Protein AF-A0A968WM78-F1 (afdb_monomer_lite)

Structure (mmCIF, N/CA/C/O backbone):
data_AF-A0A968WM78-F1
#
_entry.id   AF-A0A968WM78-F1
#
loop_
_atom_site.group_PDB
_atom_site.id
_atom_site.type_symbol
_atom_site.label_atom_id
_atom_site.label_alt_id
_atom_site.label_comp_id
_atom_site.label_asym_id
_atom_site.label_entity_id
_atom_site.label_seq_id
_atom_site.pdbx_PDB_ins_code
_atom_site.Cartn_x
_atom_site.Cartn_y
_atom_site.Cartn_z
_atom_site.occupancy
_atom_site.B_iso_or_equiv
_atom_site.auth_seq_id
_atom_site.auth_comp_id
_atom_site.auth_asym_id
_atom_site.auth_atom_id
_atom_site.pdbx_PDB_model_num
ATOM 1 N N . THR A 1 1 ? -6.473 1.859 -7.955 1.00 86.94 1 THR A N 1
ATOM 2 C CA . THR A 1 1 ? -6.170 3.255 -8.320 1.00 86.94 1 THR A CA 1
ATOM 3 C C . THR A 1 1 ? -4.665 3.428 -8.424 1.00 86.94 1 THR A C 1
ATOM 5 O O . THR A 1 1 ? -3.945 2.762 -7.690 1.00 86.94 1 THR A O 1
ATOM 8 N N . ASN A 1 2 ? -4.192 4.267 -9.342 1.00 89.25 2 ASN A N 1
ATOM 9 C CA . ASN A 1 2 ? -2.798 4.706 -9.423 1.00 89.25 2 ASN A CA 1
ATOM 10 C C . ASN A 1 2 ? -2.817 6.240 -9.326 1.00 89.25 2 ASN A C 1
ATOM 12 O O . ASN A 1 2 ? -2.991 6.891 -10.358 1.00 89.25 2 ASN A O 1
ATOM 16 N N . PRO A 1 3 ? -2.811 6.809 -8.106 1.00 84.56 3 PRO A N 1
ATOM 17 C CA . PRO A 1 3 ? -2.857 8.249 -7.908 1.00 84.56 3 PRO A CA 1
ATOM 18 C C . PRO A 1 3 ? -1.703 8.952 -8.633 1.00 84.56 3 PRO A C 1
ATOM 20 O O . PRO A 1 3 ? -0.628 8.370 -8.760 1.00 84.56 3 PRO A O 1
ATOM 23 N N . PRO A 1 4 ? -1.885 10.197 -9.098 1.00 83.94 4 PRO A N 1
ATOM 24 C CA . PRO A 1 4 ? -0.755 11.004 -9.542 1.00 83.94 4 PRO A CA 1
ATOM 25 C C . PRO A 1 4 ? 0.213 11.234 -8.371 1.00 83.94 4 PRO A C 1
ATOM 27 O O . PRO A 1 4 ? -0.218 11.366 -7.225 1.00 83.94 4 PRO A O 1
ATOM 30 N N . PHE A 1 5 ? 1.514 11.281 -8.664 1.00 86.62 5 PHE A N 1
ATOM 31 C CA . PHE A 1 5 ? 2.567 11.460 -7.661 1.00 86.62 5 PHE A CA 1
ATOM 32 C C . PHE A 1 5 ? 3.187 12.855 -7.747 1.00 86.62 5 PHE A C 1
ATOM 34 O O . PHE A 1 5 ? 3.365 13.392 -8.842 1.00 86.62 5 PHE A O 1
ATOM 41 N N . GLY A 1 6 ? 3.594 13.392 -6.595 1.00 84.81 6 GLY A N 1
ATOM 42 C CA . GLY A 1 6 ? 4.513 14.530 -6.521 1.00 84.81 6 GLY A CA 1
ATOM 43 C C . GLY A 1 6 ? 3.878 15.920 -6.454 1.00 84.81 6 GLY A C 1
ATOM 44 O O . GLY A 1 6 ? 4.617 16.902 -6.394 1.00 84.81 6 GLY A O 1
ATOM 45 N N . ALA A 1 7 ? 2.548 16.036 -6.423 1.00 91.94 7 ALA A N 1
ATOM 46 C CA . ALA A 1 7 ? 1.911 17.296 -6.046 1.00 91.94 7 ALA A CA 1
ATOM 47 C C . ALA A 1 7 ? 1.889 17.432 -4.516 1.00 91.94 7 ALA A C 1
ATOM 49 O O . ALA A 1 7 ? 1.767 16.439 -3.801 1.00 91.94 7 ALA A O 1
ATOM 50 N N . ARG A 1 8 ? 2.014 18.664 -4.012 1.00 92.25 8 ARG A N 1
ATOM 51 C CA . ARG A 1 8 ? 2.028 18.958 -2.573 1.00 92.25 8 ARG A CA 1
ATOM 52 C C . ARG A 1 8 ? 1.018 20.045 -2.255 1.00 92.25 8 ARG A C 1
ATOM 54 O O . ARG A 1 8 ? 0.931 21.022 -2.992 1.00 92.25 8 ARG A O 1
ATOM 61 N N . PHE A 1 9 ? 0.305 19.868 -1.153 1.00 91.69 9 PHE A N 1
ATOM 62 C CA . PHE A 1 9 ? -0.737 20.778 -0.690 1.00 91.69 9 PHE A CA 1
ATOM 63 C C . PHE A 1 9 ? -0.473 21.185 0.754 1.00 91.69 9 PHE A C 1
ATOM 65 O O . PHE A 1 9 ? -0.037 20.380 1.574 1.00 91.69 9 PHE A O 1
ATOM 72 N N . THR A 1 10 ? -0.764 22.431 1.083 1.00 91.00 10 THR A N 1
ATOM 73 C CA . THR A 1 10 ? -0.737 22.944 2.451 1.00 91.00 10 THR A CA 1
ATOM 74 C C . THR A 1 10 ? -2.036 22.606 3.177 1.00 91.00 10 THR A C 1
ATOM 76 O O . THR A 1 10 ? -3.103 22.487 2.570 1.00 91.00 10 THR A O 1
ATOM 79 N N . GLY A 1 11 ? -1.989 22.542 4.509 1.00 87.38 11 GLY A N 1
ATOM 80 C CA . GLY A 1 11 ? -3.203 22.386 5.319 1.00 87.38 11 GLY A CA 1
ATOM 81 C C . GLY A 1 11 ? -4.266 23.463 5.040 1.00 87.38 11 GLY A C 1
ATOM 82 O O . GLY A 1 11 ? -5.460 23.171 5.027 1.00 87.38 11 GLY A O 1
ATOM 83 N N . LYS A 1 12 ? -3.847 24.693 4.701 1.00 86.69 12 LYS A N 1
ATOM 84 C CA . LYS A 1 12 ? -4.743 25.810 4.350 1.00 86.69 12 LYS A CA 1
ATOM 85 C C . LYS A 1 12 ? -5.548 25.549 3.073 1.00 86.69 12 LYS A C 1
ATOM 87 O O . LYS A 1 12 ? -6.731 25.874 3.037 1.00 86.69 12 LYS A O 1
ATOM 92 N N . GLU A 1 13 ? -4.927 24.963 2.051 1.00 88.56 13 GLU A N 1
ATOM 93 C CA . GLU A 1 13 ? -5.614 24.581 0.806 1.00 88.56 13 GLU A CA 1
ATOM 94 C C . GLU A 1 13 ? -6.654 23.479 1.048 1.00 88.56 13 GLU A C 1
ATOM 96 O O . GLU A 1 13 ? -7.667 23.419 0.358 1.00 88.56 13 GLU A O 1
ATOM 101 N N . LEU A 1 14 ? -6.431 22.646 2.068 1.00 88.38 14 LEU A N 1
ATOM 102 C CA . LEU A 1 14 ? -7.268 21.490 2.394 1.00 88.38 14 LEU A CA 1
ATOM 103 C C . LEU A 1 14 ? -8.310 21.763 3.489 1.00 88.38 14 LEU A C 1
ATOM 105 O O . LEU A 1 14 ? -9.263 20.999 3.629 1.00 88.38 14 LEU A O 1
ATOM 109 N N . SER A 1 15 ? -8.181 22.845 4.263 1.00 79.25 15 SER A N 1
ATOM 110 C CA . SER A 1 15 ? -9.054 23.116 5.422 1.00 79.25 15 SER A CA 1
ATOM 111 C C . SER A 1 15 ? -10.528 23.294 5.036 1.00 79.25 15 SER A C 1
ATOM 113 O O . SER A 1 15 ? -11.417 22.994 5.826 1.00 79.25 15 SER A O 1
ATOM 115 N N . GLN A 1 16 ? -10.806 23.736 3.806 1.00 76.69 16 GLN A N 1
ATOM 116 C CA . GLN A 1 16 ? -12.174 23.895 3.289 1.00 76.69 16 GLN A CA 1
ATOM 117 C C . GLN A 1 16 ? -12.843 22.558 2.928 1.00 76.69 16 GLN A C 1
ATOM 119 O O . GLN A 1 16 ? -14.033 22.509 2.629 1.00 76.69 16 GLN A O 1
ATOM 124 N N . GLU A 1 17 ? -12.076 21.468 2.927 1.00 72.69 17 GLU A N 1
ATOM 125 C CA . GLU A 1 17 ? -12.470 20.167 2.392 1.00 72.69 17 GLU A CA 1
ATOM 126 C C . GLU A 1 17 ? -12.770 19.115 3.489 1.00 72.69 17 GLU A C 1
ATOM 128 O O . GLU A 1 17 ? -13.092 17.966 3.175 1.00 72.69 17 GLU A O 1
ATOM 133 N N . ALA A 1 18 ? -12.693 19.475 4.775 1.00 73.94 18 ALA A N 1
ATOM 134 C CA . ALA A 1 18 ? -12.800 18.559 5.920 1.00 73.94 18 ALA A CA 1
ATOM 135 C C . ALA A 1 18 ? -14.224 18.453 6.517 1.00 73.94 18 ALA A C 1
ATOM 137 O O . ALA A 1 18 ? -15.043 19.347 6.303 1.00 73.94 18 ALA A O 1
ATOM 138 N N . PRO A 1 19 ? -14.564 17.405 7.309 1.00 79.12 19 PRO A N 1
ATOM 139 C CA . PRO A 1 19 ? -13.884 16.117 7.546 1.00 79.12 19 PRO A CA 1
ATOM 140 C C . PRO A 1 19 ? -14.351 14.983 6.605 1.00 79.12 19 PRO A C 1
ATOM 142 O O . PRO A 1 19 ? -13.777 13.897 6.593 1.00 79.12 19 PRO A O 1
ATOM 145 N N . TYR A 1 20 ? -15.387 15.211 5.791 1.00 83.38 20 TYR A N 1
ATOM 146 C CA . TYR A 1 20 ? -15.992 14.164 4.956 1.00 83.38 20 TYR A CA 1
ATOM 147 C C . TYR A 1 20 ? -15.068 13.647 3.840 1.00 83.38 20 TYR A C 1
ATOM 149 O O . TYR A 1 20 ? -15.216 12.505 3.405 1.00 83.38 20 TYR A O 1
ATOM 157 N N . LYS A 1 21 ? -14.126 14.463 3.344 1.00 90.75 21 LYS A N 1
ATOM 158 C CA . LYS A 1 21 ? -13.258 14.056 2.230 1.00 90.75 21 LYS A CA 1
ATOM 159 C C . LYS A 1 21 ? -11.996 13.304 2.648 1.00 90.75 21 LYS A C 1
ATOM 161 O O . LYS A 1 21 ? -11.557 12.479 1.856 1.00 90.75 21 LYS A O 1
ATOM 166 N N . TYR A 1 22 ? -11.461 13.565 3.840 1.00 94.12 22 TYR A N 1
ATOM 167 C CA . TYR A 1 22 ? -10.145 13.088 4.290 1.00 94.12 22 TYR A CA 1
ATOM 168 C C . TYR A 1 22 ? -10.222 12.528 5.721 1.00 94.12 22 TYR A C 1
ATOM 170 O O . TYR A 1 22 ? -9.764 13.171 6.667 1.00 94.12 22 TYR A O 1
ATOM 178 N N . PRO A 1 23 ? -10.891 11.380 5.922 1.00 92.75 23 PRO A N 1
ATOM 179 C CA . PRO A 1 23 ? -11.223 10.877 7.250 1.00 92.75 23 PRO A CA 1
ATOM 180 C C . PRO A 1 23 ? -10.012 10.530 8.130 1.00 92.75 23 PRO A C 1
ATOM 182 O O . PRO A 1 23 ? -10.176 10.505 9.348 1.00 92.75 23 PRO A O 1
ATOM 185 N N . LEU A 1 24 ? -8.825 10.292 7.561 1.00 91.25 24 LEU A N 1
ATOM 186 C CA . LEU A 1 24 ? -7.599 9.996 8.314 1.00 91.25 24 LEU A CA 1
ATOM 187 C C . LEU A 1 24 ? -6.739 11.232 8.588 1.00 91.25 24 LEU A C 1
ATOM 189 O O . LEU A 1 24 ? -6.058 11.286 9.608 1.00 91.25 24 LEU A O 1
ATOM 193 N N . LEU A 1 25 ? -6.719 12.203 7.674 1.00 91.81 25 LEU A N 1
ATOM 194 C CA . LEU A 1 25 ? -5.753 13.306 7.715 1.00 91.81 25 LEU A CA 1
ATOM 195 C C . LEU A 1 25 ? -6.354 14.651 8.124 1.00 91.81 25 LEU A C 1
ATOM 197 O O . LEU A 1 25 ? -5.588 15.558 8.449 1.00 91.81 25 LEU A O 1
ATOM 201 N N . TRP A 1 26 ?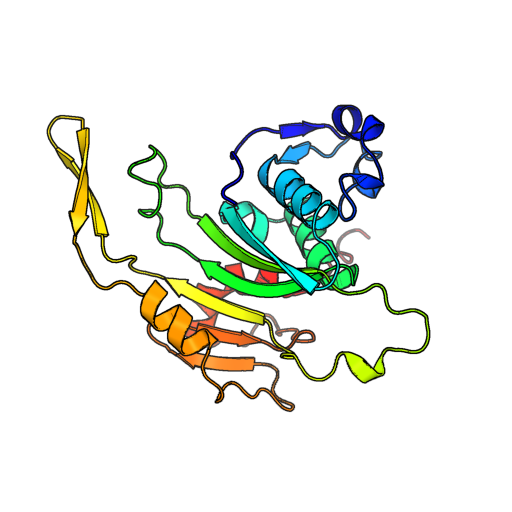 -7.685 14.796 8.147 1.00 90.94 26 TRP A N 1
ATOM 202 C CA . TRP A 1 26 ? -8.340 16.097 8.335 1.00 90.94 26 TRP A CA 1
ATOM 203 C C . TRP A 1 26 ? -7.887 16.855 9.589 1.00 90.94 26 TRP A C 1
ATOM 205 O O . TRP A 1 26 ? -7.701 18.068 9.527 1.00 90.94 26 TRP A O 1
ATOM 215 N N . HIS A 1 27 ? -7.640 16.156 10.703 1.00 88.94 27 HIS A N 1
ATOM 216 C CA . HIS A 1 27 ? -7.202 16.779 11.957 1.00 88.94 27 HIS A CA 1
ATOM 217 C C . HIS A 1 27 ? -5.800 17.408 11.851 1.00 88.94 27 HIS A C 1
ATOM 219 O O . HIS A 1 27 ? -5.411 18.204 12.696 1.00 88.94 27 HIS A O 1
ATOM 225 N N . LEU A 1 28 ? -5.016 17.051 10.822 1.00 88.94 28 LEU A N 1
ATOM 226 C CA . LEU A 1 28 ? -3.685 17.617 10.598 1.00 88.94 28 LEU A CA 1
ATOM 227 C C . LEU A 1 28 ? -3.717 18.905 9.774 1.00 88.94 28 LEU A C 1
ATOM 229 O O . LEU A 1 28 ? -2.703 19.594 9.710 1.00 88.94 28 LEU A O 1
ATOM 233 N N . PHE A 1 29 ? -4.836 19.241 9.127 1.00 88.88 29 PHE A N 1
ATOM 234 C CA . PHE A 1 29 ? -4.893 20.378 8.202 1.00 88.88 29 PHE A CA 1
ATOM 235 C C . PHE A 1 29 ? -4.775 21.732 8.910 1.00 88.88 29 PHE A C 1
ATOM 237 O O . PHE A 1 29 ? -4.295 22.698 8.317 1.00 88.88 29 PHE A O 1
ATOM 244 N N . GLU A 1 30 ? -5.139 21.792 10.190 1.00 81.00 30 GLU A N 1
ATOM 245 C CA . GLU A 1 30 ? -4.980 22.984 11.029 1.00 81.00 30 GLU A CA 1
ATOM 246 C C . GLU A 1 30 ? -3.510 23.238 11.404 1.00 81.00 30 GLU A C 1
ATOM 248 O O . GLU A 1 30 ? -3.116 24.365 11.705 1.00 81.00 30 GLU A O 1
ATOM 253 N N . HIS A 1 31 ? -2.652 22.218 11.315 1.00 80.06 31 HIS A N 1
ATOM 254 C CA . HIS A 1 31 ? -1.218 22.371 11.519 1.00 80.06 31 HIS A CA 1
ATOM 255 C C . HIS A 1 31 ? -0.559 22.915 10.246 1.00 80.06 31 HIS A C 1
ATOM 257 O O . HIS A 1 31 ? -0.069 22.175 9.392 1.00 80.06 31 HIS A O 1
ATOM 263 N N . HIS A 1 32 ? -0.502 24.244 10.144 1.00 65.56 32 HIS A N 1
ATOM 264 C CA . HIS A 1 32 ? 0.001 24.986 8.978 1.00 65.56 32 HIS A CA 1
ATOM 265 C C . HIS A 1 32 ? 1.460 24.701 8.564 1.00 65.56 32 HIS A C 1
ATOM 267 O O . HIS A 1 32 ? 1.887 25.172 7.514 1.00 65.56 32 HIS A O 1
ATOM 273 N N . ASN A 1 33 ? 2.214 23.917 9.342 1.00 76.56 33 ASN A N 1
ATOM 274 C CA . ASN A 1 33 ? 3.591 23.529 9.025 1.00 76.56 33 ASN A CA 1
ATOM 275 C C . ASN A 1 33 ? 3.700 22.215 8.230 1.00 76.56 33 ASN A C 1
ATOM 277 O O . ASN A 1 33 ? 4.810 21.829 7.861 1.00 76.56 33 ASN A O 1
ATOM 281 N N . PHE A 1 34 ? 2.591 21.515 7.964 1.00 82.62 34 PHE A N 1
ATOM 282 C CA . PHE A 1 34 ? 2.616 20.289 7.167 1.00 82.62 34 PHE A CA 1
ATOM 283 C C . PHE A 1 34 ? 2.299 20.538 5.691 1.00 82.62 34 PHE A C 1
ATOM 285 O O . PHE A 1 34 ? 1.355 21.247 5.340 1.00 82.62 34 PHE A O 1
ATOM 292 N N . ASN A 1 35 ? 3.084 19.877 4.837 1.00 88.56 35 ASN A N 1
ATOM 293 C CA . ASN A 1 35 ? 2.795 19.696 3.421 1.00 88.56 35 ASN A CA 1
ATOM 294 C C . ASN A 1 35 ? 2.356 18.253 3.196 1.00 88.56 35 ASN A C 1
ATOM 296 O O . ASN A 1 35 ? 3.057 17.325 3.599 1.00 88.56 35 ASN A O 1
ATOM 300 N N . PHE A 1 36 ? 1.220 18.093 2.536 1.00 91.69 36 PHE A N 1
ATOM 301 C CA . PHE A 1 36 ? 0.576 16.825 2.252 1.00 91.69 36 PHE A CA 1
ATOM 302 C C . PHE A 1 36 ? 0.860 16.434 0.811 1.00 91.69 36 PHE A C 1
ATOM 304 O O . PHE A 1 36 ? 0.514 17.170 -0.116 1.00 91.69 36 PHE A O 1
ATOM 311 N N . ASP A 1 37 ? 1.489 15.280 0.626 1.00 92.56 37 ASP A N 1
ATOM 312 C CA . ASP A 1 37 ? 1.746 14.753 -0.706 1.00 92.56 37 ASP A CA 1
ATOM 313 C C . ASP A 1 37 ? 0.442 14.190 -1.299 1.00 92.56 37 ASP A C 1
ATOM 315 O O . ASP A 1 37 ? -0.390 13.597 -0.602 1.00 92.56 37 ASP A O 1
ATOM 319 N N . SER A 1 38 ? 0.236 14.397 -2.598 1.00 92.69 38 SER A N 1
ATOM 320 C CA . SER A 1 38 ? -0.996 14.022 -3.297 1.00 92.69 38 SER A CA 1
ATOM 321 C C . SER A 1 38 ? -1.371 12.558 -3.094 1.00 92.69 38 SER A C 1
ATOM 323 O O . SER A 1 38 ? -2.532 12.241 -2.860 1.00 92.69 38 SER A O 1
ATOM 325 N N . GLU A 1 39 ? -0.395 11.660 -3.142 1.00 91.69 39 GLU A N 1
ATOM 326 C CA . GLU A 1 39 ? -0.583 10.219 -3.053 1.00 91.69 39 GLU A CA 1
ATOM 327 C C . GLU A 1 39 ? -1.299 9.788 -1.765 1.00 91.69 39 GLU A C 1
ATOM 329 O O . GLU A 1 39 ? -2.231 8.985 -1.839 1.00 91.69 39 GLU A O 1
ATOM 334 N N . ILE A 1 40 ? -0.940 10.349 -0.603 1.00 91.94 40 ILE A N 1
ATOM 335 C CA . ILE A 1 40 ? -1.585 10.002 0.673 1.00 91.94 40 ILE A CA 1
ATOM 336 C C . ILE A 1 40 ? -2.982 10.623 0.782 1.00 91.94 40 ILE A C 1
ATOM 338 O O . ILE A 1 40 ? -3.906 9.971 1.269 1.00 91.94 40 ILE A O 1
ATOM 342 N N . LEU A 1 41 ? -3.177 11.832 0.238 1.00 94.06 41 LEU A N 1
ATOM 343 C CA . LEU A 1 41 ? -4.491 12.479 0.162 1.00 94.06 41 LEU A CA 1
ATOM 344 C C . LEU A 1 41 ? -5.448 11.699 -0.741 1.00 94.06 41 LEU A C 1
ATOM 346 O O . LEU A 1 41 ? -6.621 11.544 -0.411 1.00 94.06 41 LEU A O 1
ATOM 350 N N . PHE A 1 42 ? -4.959 11.171 -1.864 1.00 94.88 42 PHE A N 1
ATOM 351 C CA . PHE A 1 42 ? -5.752 10.336 -2.762 1.00 94.88 42 PHE A CA 1
ATOM 352 C C . PHE A 1 42 ? -6.174 9.032 -2.092 1.00 94.88 42 PHE A C 1
ATOM 354 O O . PHE A 1 42 ? -7.325 8.625 -2.250 1.00 94.88 42 PHE A O 1
ATOM 361 N N . VAL A 1 43 ? -5.282 8.382 -1.336 1.00 95.00 43 VAL A N 1
ATOM 362 C CA . VAL A 1 43 ? -5.648 7.172 -0.588 1.00 95.00 43 VAL A CA 1
ATOM 363 C C . VAL A 1 43 ? -6.719 7.494 0.453 1.00 95.00 43 VAL A C 1
ATOM 365 O O . VAL A 1 43 ? -7.753 6.826 0.468 1.00 95.00 43 VAL A O 1
ATOM 368 N N . ASP A 1 44 ? -6.533 8.543 1.258 1.00 95.06 44 ASP A N 1
ATOM 369 C CA . ASP A 1 44 ? -7.512 8.964 2.268 1.00 95.06 44 ASP A CA 1
ATOM 370 C C . ASP A 1 44 ? -8.870 9.329 1.634 1.00 95.06 44 ASP A C 1
ATOM 372 O O . ASP A 1 44 ? -9.937 8.866 2.052 1.00 95.06 44 ASP A O 1
ATOM 376 N N . ARG A 1 45 ? -8.838 10.045 0.505 1.00 95.31 45 ARG A N 1
ATOM 377 C CA . ARG A 1 45 ? -10.037 10.364 -0.273 1.00 95.31 45 ARG A CA 1
ATOM 378 C C . ARG A 1 45 ? -10.738 9.122 -0.806 1.00 95.31 45 ARG A C 1
ATOM 380 O O . ARG A 1 45 ? -11.966 9.042 -0.753 1.00 95.31 45 ARG A O 1
ATOM 387 N N . CYS A 1 46 ? -9.993 8.148 -1.322 1.00 96.06 46 CYS A N 1
ATOM 388 C CA . CYS A 1 46 ? -10.570 6.885 -1.763 1.00 96.06 46 CYS A CA 1
ATOM 389 C C . CYS A 1 46 ? -11.231 6.144 -0.594 1.00 96.06 46 CYS A C 1
ATOM 391 O O . CYS A 1 46 ? -12.341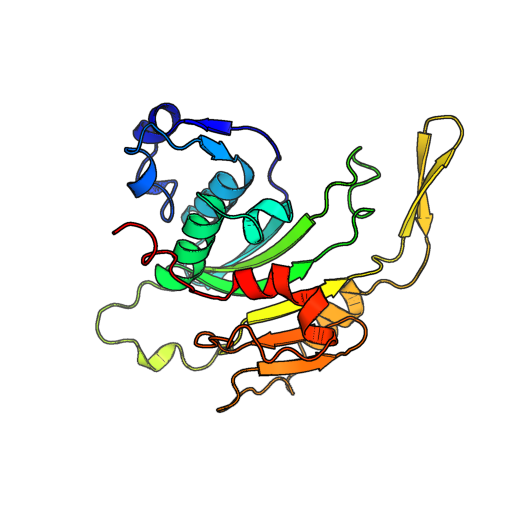 5.649 -0.767 1.00 96.06 46 CYS A O 1
ATOM 393 N N . ILE A 1 47 ? -10.623 6.129 0.597 1.00 95.44 47 ILE A N 1
ATOM 394 C CA . ILE A 1 47 ? -11.217 5.529 1.805 1.00 95.44 47 ILE A CA 1
ATOM 395 C C . ILE A 1 47 ? -12.549 6.199 2.157 1.00 95.44 47 ILE A C 1
ATOM 397 O O . ILE A 1 47 ? -13.525 5.510 2.474 1.00 95.44 47 ILE A O 1
ATOM 401 N N . ALA A 1 48 ? -12.637 7.527 2.051 1.00 94.81 48 ALA A N 1
ATOM 402 C CA . ALA A 1 48 ? -13.888 8.252 2.264 1.00 94.81 48 ALA A CA 1
ATOM 403 C C . ALA A 1 48 ? -15.011 7.763 1.332 1.00 94.81 48 ALA A C 1
ATOM 405 O O . ALA A 1 48 ? -16.139 7.556 1.779 1.00 94.81 48 ALA A O 1
ATOM 406 N N . LEU A 1 49 ? -14.680 7.524 0.058 1.00 95.25 49 LEU A N 1
ATOM 407 C CA . LEU A 1 49 ? -15.618 7.126 -0.997 1.00 95.25 49 LEU A CA 1
ATOM 408 C C . LEU A 1 49 ? -16.043 5.651 -0.942 1.00 95.25 49 LEU A C 1
ATOM 410 O O . LEU A 1 49 ? -17.072 5.294 -1.515 1.00 95.25 49 LEU A O 1
ATOM 414 N N . LEU A 1 50 ? -15.276 4.782 -0.280 1.00 95.25 50 LEU A N 1
ATOM 415 C CA . LEU A 1 50 ? -15.652 3.378 -0.132 1.00 95.25 50 LEU A CA 1
ATOM 416 C C . LEU A 1 50 ? -16.921 3.241 0.722 1.00 95.25 50 LEU A C 1
ATOM 418 O O . LEU A 1 50 ? -17.069 3.889 1.762 1.00 95.25 50 LEU A O 1
ATOM 422 N N . LYS A 1 51 ? -17.802 2.318 0.336 1.00 94.38 51 LYS A N 1
ATOM 423 C CA . LYS A 1 51 ? -18.805 1.762 1.253 1.00 94.38 51 LYS A CA 1
ATOM 424 C C . LYS A 1 51 ? -18.128 0.857 2.299 1.00 94.38 51 LYS A C 1
ATOM 426 O O . LYS A 1 51 ? -17.016 0.392 2.039 1.00 94.38 51 LYS A O 1
ATOM 431 N N . PRO A 1 52 ? -18.759 0.581 3.452 1.00 92.69 52 PRO A N 1
ATOM 432 C CA . PRO A 1 52 ? -18.272 -0.453 4.365 1.00 92.69 52 PRO A CA 1
ATOM 433 C C . PRO A 1 52 ? -18.100 -1.811 3.661 1.00 92.69 52 PRO A C 1
ATOM 435 O O . PRO A 1 52 ? -18.840 -2.120 2.723 1.00 92.69 52 PRO A O 1
ATOM 438 N N . GLY A 1 53 ? -17.053 -2.558 4.019 1.00 90.81 53 GLY A N 1
ATOM 439 C CA . GLY A 1 53 ? -16.597 -3.761 3.303 1.00 90.81 53 GLY A CA 1
ATOM 440 C C . GLY A 1 53 ? -15.979 -3.484 1.921 1.00 90.81 53 GLY A C 1
ATOM 441 O O . GLY A 1 53 ? -15.572 -4.400 1.204 1.00 90.81 53 GLY A O 1
ATOM 442 N N . GLY A 1 54 ? -15.921 -2.217 1.501 1.00 95.00 54 GLY A N 1
ATOM 443 C CA . GLY A 1 54 ? -15.313 -1.797 0.246 1.00 95.00 54 GLY A CA 1
ATOM 444 C C . GLY A 1 54 ? -13.802 -2.012 0.251 1.00 95.00 54 GLY A C 1
ATOM 445 O O . GLY A 1 54 ? -13.135 -1.815 1.262 1.00 95.00 54 GLY A O 1
ATOM 446 N N . LYS A 1 55 ? -13.257 -2.386 -0.906 1.00 95.62 55 LYS A N 1
ATOM 447 C CA . LYS A 1 55 ? -11.852 -2.761 -1.087 1.00 95.62 55 LYS A CA 1
ATOM 448 C C . LYS A 1 55 ? -11.141 -1.737 -1.962 1.00 95.62 55 LYS A C 1
ATOM 450 O O . LYS A 1 55 ? -11.667 -1.335 -2.998 1.00 95.62 55 LYS A O 1
ATOM 455 N N . LEU A 1 56 ? -9.941 -1.336 -1.561 1.00 96.88 56 LEU A N 1
ATOM 456 C CA . LEU A 1 56 ? -9.090 -0.408 -2.295 1.00 96.88 56 LEU A CA 1
ATOM 457 C C . LEU A 1 56 ? -7.729 -1.039 -2.535 1.00 96.88 56 LEU A C 1
ATOM 459 O O . LEU A 1 56 ? -7.005 -1.333 -1.595 1.00 96.88 56 LEU A O 1
ATOM 463 N N . LEU A 1 57 ? -7.369 -1.176 -3.807 1.00 96.81 57 LEU A N 1
ATOM 464 C CA . LEU A 1 57 ? -6.004 -1.452 -4.230 1.00 96.81 57 LEU A CA 1
ATOM 465 C C . LEU A 1 57 ? -5.411 -0.153 -4.773 1.00 96.81 57 LEU A C 1
ATOM 467 O O . LEU A 1 57 ? -5.940 0.400 -5.745 1.00 96.81 57 LEU A O 1
ATOM 471 N N . ALA A 1 58 ? -4.360 0.361 -4.147 1.00 95.62 58 ALA A N 1
ATOM 472 C CA . ALA A 1 58 ? -3.708 1.603 -4.544 1.00 95.62 58 ALA A CA 1
ATOM 473 C C . ALA A 1 58 ? -2.216 1.381 -4.775 1.00 95.62 58 ALA A C 1
ATOM 475 O O . ALA A 1 58 ? -1.574 0.649 -4.029 1.00 95.62 58 ALA A O 1
ATOM 476 N N . ILE A 1 59 ? -1.674 2.013 -5.811 1.00 95.38 59 ILE A N 1
ATOM 477 C CA . ILE A 1 59 ? -0.235 2.041 -6.065 1.00 95.38 59 ILE A CA 1
ATOM 478 C C . ILE A 1 59 ? 0.286 3.374 -5.558 1.00 95.38 59 ILE A C 1
ATOM 480 O O . ILE A 1 59 ? -0.252 4.413 -5.919 1.00 95.38 59 ILE A O 1
ATOM 484 N N . VAL A 1 60 ? 1.295 3.347 -4.702 1.00 93.06 60 VAL A N 1
ATOM 485 C CA . VAL A 1 60 ? 1.879 4.541 -4.086 1.00 93.06 60 VAL A CA 1
ATOM 486 C C . VAL A 1 60 ? 3.397 4.510 -4.245 1.00 93.06 60 VAL A C 1
ATOM 488 O O . VAL A 1 60 ? 3.967 3.424 -4.402 1.00 93.06 60 VAL A O 1
ATOM 491 N N . PRO A 1 61 ? 4.086 5.662 -4.212 1.00 91.94 61 PRO A N 1
ATOM 492 C CA . PRO A 1 61 ? 5.535 5.677 -4.080 1.00 91.94 61 PRO A CA 1
ATOM 493 C C . PRO A 1 61 ? 5.926 4.943 -2.802 1.00 91.94 61 PRO A C 1
ATOM 495 O O . PRO A 1 61 ? 5.231 5.052 -1.790 1.00 91.94 61 PRO A O 1
ATOM 498 N N . ASP A 1 62 ? 7.051 4.234 -2.822 1.00 86.19 62 ASP A N 1
ATOM 499 C CA . ASP A 1 62 ? 7.503 3.508 -1.634 1.00 86.19 62 ASP A CA 1
ATOM 500 C C . ASP A 1 62 ? 7.654 4.445 -0.418 1.00 86.19 62 ASP A C 1
ATOM 502 O O . ASP A 1 62 ? 7.280 4.093 0.697 1.00 86.19 62 ASP A O 1
ATOM 506 N N . SER A 1 63 ? 8.059 5.701 -0.645 1.00 84.56 63 SER A N 1
ATOM 507 C CA . SER A 1 63 ? 8.161 6.736 0.392 1.00 84.56 63 SER A CA 1
ATOM 508 C C . SER A 1 63 ? 6.861 6.990 1.157 1.00 84.56 63 SER A C 1
ATOM 510 O O . SER A 1 63 ? 6.929 7.282 2.351 1.00 84.56 63 SER A O 1
ATOM 512 N N . ALA A 1 64 ? 5.689 6.850 0.530 1.00 84.69 64 ALA A N 1
ATOM 513 C CA . ALA A 1 64 ? 4.399 7.045 1.199 1.00 84.69 64 ALA A CA 1
ATOM 514 C C . ALA A 1 64 ? 4.199 6.053 2.357 1.00 84.69 64 ALA A C 1
ATOM 516 O O . ALA A 1 64 ? 3.498 6.343 3.327 1.00 84.69 64 ALA A O 1
ATOM 517 N N . ILE A 1 65 ? 4.849 4.891 2.276 1.00 78.25 65 ILE A N 1
ATOM 518 C CA . ILE A 1 65 ? 4.714 3.812 3.252 1.00 78.25 65 ILE A CA 1
ATOM 519 C C . ILE A 1 65 ? 6.023 3.512 4.002 1.00 78.25 65 ILE A C 1
ATOM 521 O O . ILE A 1 65 ? 5.993 2.838 5.023 1.00 78.25 65 ILE A O 1
ATOM 525 N N . SER A 1 66 ? 7.162 4.056 3.577 1.00 74.44 66 SER A N 1
ATOM 526 C CA . SER A 1 66 ? 8.446 3.848 4.258 1.00 74.44 66 SER A CA 1
ATOM 527 C C . SER A 1 66 ? 8.974 5.056 5.025 1.00 74.44 66 SER A C 1
ATOM 529 O O . SER A 1 66 ? 9.686 4.896 6.017 1.00 74.44 66 SER A O 1
ATOM 531 N N . SER A 1 67 ? 8.652 6.275 4.590 1.00 80.44 67 SER A N 1
ATOM 532 C CA . SER A 1 67 ? 9.311 7.474 5.120 1.00 80.44 67 SER A CA 1
ATOM 533 C C . SER A 1 67 ? 8.763 7.930 6.480 1.00 80.44 67 SER A C 1
ATOM 535 O O . SER A 1 67 ? 7.690 7.510 6.930 1.00 80.44 67 SER A O 1
ATOM 537 N N . THR A 1 68 ? 9.539 8.773 7.163 1.00 80.44 68 THR A N 1
ATOM 538 C CA . THR A 1 68 ? 9.197 9.385 8.455 1.00 80.44 68 THR A CA 1
ATOM 539 C C . THR A 1 68 ? 8.300 10.622 8.280 1.00 80.44 68 THR A C 1
ATOM 541 O O . THR A 1 68 ? 7.858 10.946 7.177 1.00 80.44 68 THR A O 1
ATOM 544 N N . GLY A 1 69 ? 7.997 11.323 9.378 1.00 84.56 69 GLY A N 1
ATOM 545 C CA . GLY A 1 69 ? 7.189 12.544 9.349 1.00 84.56 69 GLY A CA 1
ATOM 546 C C . GLY A 1 69 ? 5.723 12.254 9.035 1.00 84.56 69 GLY A C 1
ATOM 547 O O . GLY A 1 69 ? 5.145 11.316 9.579 1.00 84.56 69 GLY A O 1
ATOM 548 N N . LEU A 1 70 ? 5.123 13.042 8.140 1.00 85.75 70 LEU A N 1
ATOM 549 C CA . LEU A 1 70 ? 3.696 12.943 7.822 1.00 85.75 70 LEU A CA 1
ATOM 550 C C . LEU A 1 70 ? 3.296 11.559 7.287 1.00 85.75 70 LEU A C 1
ATOM 552 O O . LEU A 1 70 ? 2.221 11.063 7.618 1.00 85.75 70 LEU A O 1
ATOM 556 N N . ASN A 1 71 ? 4.174 10.907 6.522 1.00 85.88 71 ASN A N 1
ATOM 557 C CA . ASN A 1 71 ? 3.925 9.557 6.022 1.00 85.88 71 ASN A CA 1
ATOM 558 C C . ASN A 1 71 ? 3.863 8.533 7.165 1.00 85.88 71 ASN A C 1
ATOM 560 O O . ASN A 1 71 ? 3.035 7.628 7.119 1.00 85.88 71 ASN A O 1
ATOM 564 N N . ALA A 1 72 ? 4.659 8.695 8.229 1.00 82.19 72 ALA A N 1
ATOM 565 C CA . ALA A 1 72 ? 4.542 7.859 9.426 1.00 82.19 72 ALA A CA 1
ATOM 566 C C . ALA A 1 72 ? 3.210 8.092 10.152 1.00 82.19 72 ALA A C 1
ATOM 568 O O . ALA A 1 72 ? 2.548 7.128 10.529 1.00 82.19 72 ALA A O 1
ATOM 569 N N . THR A 1 73 ? 2.765 9.347 10.267 1.00 84.62 73 THR A N 1
ATOM 570 C CA . THR A 1 73 ? 1.449 9.668 10.838 1.00 84.62 73 THR A CA 1
ATOM 571 C C . THR A 1 73 ? 0.311 9.076 10.009 1.00 84.62 73 THR A C 1
ATOM 573 O O . THR A 1 73 ? -0.608 8.486 10.565 1.00 84.62 73 THR A O 1
ATOM 576 N N . PHE A 1 74 ? 0.372 9.172 8.679 1.00 87.38 74 PHE A N 1
ATOM 577 C CA . PHE A 1 74 ? -0.623 8.569 7.791 1.00 87.38 74 PHE A CA 1
ATOM 578 C C . PHE A 1 74 ? -0.716 7.050 7.985 1.00 87.38 74 PHE A C 1
ATOM 580 O O . PHE A 1 74 ? -1.813 6.507 8.118 1.00 87.38 74 PHE A O 1
ATOM 587 N N . ARG A 1 75 ? 0.430 6.365 8.082 1.00 84.38 75 ARG A N 1
ATOM 588 C CA . ARG A 1 75 ? 0.472 4.932 8.402 1.00 84.38 75 ARG A CA 1
ATOM 589 C C . ARG A 1 75 ? -0.122 4.611 9.762 1.00 84.38 75 ARG A C 1
ATOM 591 O O . ARG A 1 75 ? -0.911 3.678 9.872 1.00 84.38 75 ARG A O 1
ATOM 598 N N . GLN A 1 76 ? 0.216 5.401 10.777 1.00 80.69 76 GLN A N 1
ATOM 599 C CA . GLN A 1 76 ? -0.364 5.247 12.104 1.00 80.69 76 GLN A CA 1
ATOM 600 C C . GLN A 1 76 ? -1.890 5.348 12.031 1.00 80.69 76 GLN A C 1
ATOM 602 O O . GLN A 1 76 ? -2.571 4.478 12.557 1.00 80.69 76 GLN A O 1
ATOM 607 N N . GLN A 1 77 ? -2.428 6.337 11.311 1.00 85.00 77 GLN A N 1
ATOM 608 C CA . GLN A 1 77 ? -3.872 6.502 11.132 1.00 85.00 77 GLN A CA 1
ATOM 609 C C . GLN A 1 77 ? -4.514 5.334 10.369 1.00 85.00 77 GLN A C 1
ATOM 611 O O . GLN A 1 77 ? -5.594 4.883 10.750 1.00 85.00 77 GLN A O 1
ATOM 616 N N . LEU A 1 78 ? -3.861 4.791 9.335 1.00 85.88 78 LEU A N 1
ATOM 617 C CA . LEU A 1 78 ? -4.348 3.594 8.636 1.00 85.88 78 LEU A CA 1
ATOM 618 C C . LEU A 1 78 ? -4.523 2.399 9.583 1.00 85.88 78 LEU A C 1
ATOM 620 O O . LEU A 1 78 ? -5.486 1.650 9.433 1.00 85.88 78 LEU A O 1
ATOM 624 N N . THR A 1 79 ? -3.627 2.240 10.559 1.00 79.25 79 THR A N 1
ATOM 625 C CA . THR A 1 79 ? -3.640 1.104 11.492 1.00 79.25 79 THR A CA 1
ATOM 626 C C . THR A 1 79 ? -4.502 1.357 12.734 1.00 79.25 79 THR A C 1
ATOM 628 O O . THR A 1 79 ? -5.181 0.443 13.197 1.00 79.25 79 THR A O 1
ATOM 631 N N . SER A 1 80 ? -4.505 2.573 13.292 1.00 78.00 80 SER A N 1
ATOM 632 C CA . SER A 1 80 ? -5.133 2.870 14.591 1.00 78.00 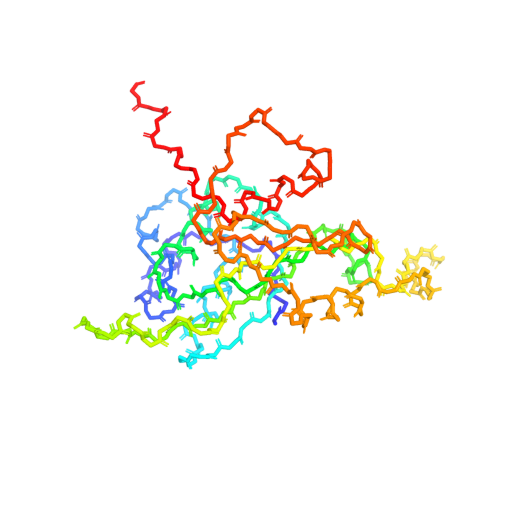80 SER A CA 1
ATOM 633 C C . SER A 1 80 ? -6.543 3.459 14.506 1.00 78.00 80 SER A C 1
ATOM 635 O O . SER A 1 80 ? -7.292 3.359 15.475 1.00 78.00 80 SER A O 1
ATOM 637 N N . SER A 1 81 ? -6.939 4.049 13.371 1.00 82.69 81 SER A N 1
ATOM 638 C CA . SER A 1 81 ? -8.240 4.733 13.244 1.00 82.69 81 SER A CA 1
ATOM 639 C C . SER A 1 81 ? -9.450 3.800 13.337 1.00 82.69 81 SER A C 1
ATOM 641 O O . SER A 1 81 ? -10.572 4.259 13.546 1.00 82.69 81 SER A O 1
ATOM 643 N N . GLY A 1 82 ? -9.253 2.498 13.107 1.00 82.88 82 GLY A N 1
ATOM 644 C CA . GLY A 1 82 ? -10.340 1.526 12.998 1.00 82.88 82 GLY A CA 1
ATOM 645 C C . GLY A 1 82 ? -11.241 1.729 11.773 1.00 82.88 82 GLY A C 1
ATOM 646 O O . GLY A 1 82 ? -12.291 1.095 11.688 1.00 82.88 82 GLY A O 1
ATOM 647 N N . LEU A 1 83 ? -10.860 2.594 10.822 1.00 87.38 83 LEU A N 1
ATOM 648 C CA . LEU A 1 83 ? -11.629 2.846 9.597 1.00 87.38 83 LEU A CA 1
ATOM 649 C C . LEU A 1 83 ? -11.343 1.831 8.495 1.00 87.38 83 LEU A C 1
ATOM 651 O O . LEU A 1 83 ? -12.217 1.544 7.675 1.00 87.38 83 LEU A O 1
ATOM 655 N N . VAL A 1 84 ? -10.120 1.312 8.446 1.00 89.56 84 VAL A N 1
ATOM 656 C CA . VAL A 1 84 ? -9.684 0.351 7.436 1.00 89.56 84 VAL A CA 1
ATOM 657 C C . VAL A 1 84 ? -8.853 -0.757 8.065 1.00 89.56 84 VAL A C 1
ATOM 659 O O . VAL A 1 84 ? -8.287 -0.600 9.142 1.00 89.56 84 VAL A O 1
ATOM 662 N N . ARG A 1 85 ? -8.763 -1.878 7.358 1.00 88.00 85 ARG A N 1
ATOM 663 C CA . ARG A 1 85 ? -7.801 -2.949 7.595 1.00 88.00 85 ARG A CA 1
ATOM 664 C C . ARG A 1 85 ? -6.816 -2.989 6.437 1.00 88.00 85 ARG A C 1
ATOM 666 O O . ARG A 1 85 ? -7.231 -3.003 5.276 1.00 88.00 85 ARG A O 1
ATOM 673 N N . ILE A 1 86 ? -5.524 -3.056 6.745 1.00 89.69 86 ILE A N 1
ATOM 674 C CA . ILE A 1 86 ? -4.482 -3.323 5.751 1.00 89.69 86 ILE A CA 1
ATOM 675 C C . ILE A 1 86 ? -4.474 -4.830 5.483 1.00 89.69 86 ILE A C 1
ATOM 677 O O . ILE A 1 86 ? -4.161 -5.629 6.357 1.00 89.69 86 ILE A O 1
ATOM 681 N N . ARG A 1 87 ? -4.878 -5.231 4.279 1.00 91.25 87 ARG A N 1
ATOM 682 C CA . ARG A 1 87 ? -4.954 -6.637 3.859 1.00 91.25 87 ARG A CA 1
ATOM 683 C C . ARG A 1 87 ? -3.634 -7.106 3.258 1.00 91.25 87 ARG A C 1
ATOM 685 O O . ARG A 1 87 ? -3.218 -8.236 3.508 1.00 91.25 87 ARG A O 1
ATOM 692 N N . ALA A 1 88 ? -2.996 -6.255 2.454 1.00 92.06 88 ALA A N 1
ATOM 693 C CA . ALA A 1 88 ? -1.686 -6.542 1.893 1.00 92.06 88 ALA A CA 1
ATOM 694 C C . ALA A 1 88 ? -0.871 -5.282 1.572 1.00 92.06 88 ALA A C 1
ATOM 696 O O . ALA A 1 88 ? -1.436 -4.235 1.256 1.00 92.06 88 ALA A O 1
ATOM 697 N N . ALA A 1 89 ? 0.453 -5.414 1.589 1.00 91.88 89 ALA A N 1
ATOM 698 C CA . ALA A 1 89 ? 1.401 -4.453 1.038 1.00 91.88 89 ALA A CA 1
ATOM 699 C C . ALA A 1 89 ? 2.431 -5.202 0.180 1.00 91.88 89 ALA A C 1
ATOM 701 O O . ALA A 1 89 ? 3.049 -6.156 0.650 1.00 91.88 89 ALA A O 1
ATOM 702 N N . ILE A 1 90 ? 2.616 -4.796 -1.076 1.00 93.81 90 ILE A N 1
ATOM 703 C CA . ILE A 1 90 ? 3.487 -5.494 -2.032 1.00 93.81 90 ILE A CA 1
ATOM 704 C C . ILE A 1 90 ? 4.464 -4.496 -2.659 1.00 93.81 90 ILE A C 1
ATOM 706 O O . ILE A 1 90 ? 4.026 -3.605 -3.384 1.00 93.81 90 ILE A O 1
ATOM 710 N N . GLU A 1 91 ? 5.766 -4.644 -2.415 1.00 93.56 91 GLU A N 1
ATOM 711 C CA . GLU A 1 91 ? 6.799 -3.855 -3.104 1.00 93.56 91 GLU A CA 1
ATOM 712 C C . GLU A 1 91 ? 6.909 -4.307 -4.564 1.00 93.56 91 GLU A C 1
ATOM 714 O O . GLU A 1 91 ? 6.970 -5.505 -4.864 1.00 93.56 91 GLU A O 1
ATOM 719 N N . LEU A 1 92 ? 6.941 -3.331 -5.471 1.00 94.25 92 LEU A N 1
ATOM 720 C CA . LEU A 1 92 ? 7.059 -3.536 -6.908 1.00 94.25 92 LEU A CA 1
ATOM 721 C C . LEU A 1 92 ? 8.465 -3.145 -7.387 1.00 94.25 92 LEU A C 1
ATOM 723 O O . LEU A 1 92 ? 9.055 -2.177 -6.889 1.00 94.25 92 LEU A O 1
ATOM 727 N N . PRO A 1 93 ? 9.012 -3.828 -8.406 1.00 93.44 93 PRO A N 1
ATOM 728 C CA . PRO A 1 93 ? 10.325 -3.488 -8.929 1.00 93.44 93 PRO A CA 1
ATOM 729 C C . PRO A 1 93 ? 10.293 -2.112 -9.607 1.00 93.44 93 PRO A C 1
ATOM 731 O O . PRO A 1 93 ? 9.303 -1.727 -10.231 1.00 93.44 93 PRO A O 1
ATOM 734 N N . GLY A 1 94 ? 11.402 -1.369 -9.558 1.00 92.62 94 GLY A N 1
ATOM 735 C CA . GLY A 1 94 ? 11.475 -0.010 -10.122 1.00 92.62 94 GLY A CA 1
ATOM 736 C C . GLY A 1 94 ? 11.196 0.069 -11.632 1.00 92.62 94 GLY A C 1
ATOM 737 O O . GLY A 1 94 ? 10.894 1.136 -12.154 1.00 92.62 94 GLY A O 1
ATOM 738 N N . VAL A 1 95 ? 11.256 -1.055 -12.352 1.00 93.62 95 VAL A N 1
ATOM 739 C CA . VAL A 1 95 ? 10.908 -1.124 -13.780 1.00 93.62 95 VAL A CA 1
ATOM 740 C C . VAL A 1 95 ? 9.400 -1.032 -14.052 1.00 93.62 95 VAL A C 1
ATOM 742 O O . VAL A 1 95 ? 9.010 -0.712 -15.174 1.00 93.62 95 VAL A O 1
ATOM 745 N N . THR A 1 96 ? 8.551 -1.237 -13.038 1.00 94.06 96 THR A N 1
ATOM 746 C CA . THR A 1 96 ? 7.085 -1.343 -13.182 1.00 94.06 96 THR A CA 1
ATOM 747 C C . THR A 1 96 ? 6.464 -0.202 -13.978 1.00 94.06 96 THR A C 1
ATOM 749 O O . THR A 1 96 ? 5.629 -0.441 -14.848 1.00 94.06 96 THR A O 1
ATOM 752 N N . PHE A 1 97 ? 6.919 1.027 -13.737 1.00 92.62 97 PHE A N 1
ATOM 753 C CA . PHE A 1 97 ? 6.420 2.227 -14.410 1.00 92.62 97 PHE A CA 1
ATOM 754 C C . PHE A 1 97 ? 7.451 2.880 -15.334 1.00 92.62 97 PHE A C 1
ATOM 756 O O . PHE A 1 97 ? 7.244 4.001 -15.798 1.00 92.62 97 PHE A O 1
ATOM 763 N N . ALA A 1 98 ? 8.535 2.174 -15.679 1.00 91.31 98 ALA A N 1
ATOM 764 C CA . ALA A 1 98 ? 9.609 2.727 -16.504 1.00 91.31 98 ALA A CA 1
ATOM 765 C C . ALA A 1 98 ? 9.131 3.128 -17.908 1.00 91.31 98 ALA A C 1
ATOM 767 O O . ALA A 1 98 ? 9.620 4.111 -18.462 1.00 91.31 98 ALA A O 1
ATOM 768 N N . GLN A 1 99 ? 8.134 2.431 -18.469 1.00 87.75 99 GLN A N 1
ATOM 769 C CA . GLN A 1 99 ? 7.507 2.848 -19.730 1.00 87.75 99 GLN A CA 1
ATOM 770 C C . GLN A 1 99 ? 6.744 4.171 -19.614 1.00 87.75 99 GLN A C 1
ATOM 772 O O . GLN A 1 99 ? 6.695 4.922 -20.581 1.00 87.75 99 GLN A O 1
ATOM 777 N N . ALA A 1 100 ? 6.185 4.466 -18.439 1.00 86.31 100 ALA A N 1
ATOM 778 C CA . ALA A 1 100 ? 5.503 5.723 -18.145 1.00 86.31 100 ALA A CA 1
ATOM 779 C C . ALA A 1 100 ? 6.482 6.858 -17.778 1.00 86.31 100 ALA A C 1
ATOM 781 O O . ALA A 1 100 ? 6.053 7.936 -17.380 1.00 86.31 100 ALA A O 1
ATOM 782 N N . GLY A 1 101 ? 7.794 6.627 -17.914 1.00 85.44 101 GLY A N 1
ATOM 783 C CA . GLY A 1 101 ? 8.826 7.649 -17.746 1.00 85.44 101 GLY A CA 1
ATOM 784 C C . GLY A 1 101 ? 9.399 7.766 -16.336 1.00 85.44 101 GLY A C 1
ATOM 785 O O . GLY A 1 101 ? 10.174 8.683 -16.084 1.00 85.44 101 GLY A O 1
ATOM 786 N N . THR A 1 102 ? 9.074 6.850 -15.417 1.00 86.88 102 THR A N 1
ATOM 787 C CA . THR A 1 102 ? 9.619 6.874 -14.053 1.00 86.88 102 THR A CA 1
ATOM 788 C C . THR A 1 102 ? 10.131 5.512 -13.596 1.00 86.88 102 THR A C 1
ATOM 790 O O . THR A 1 102 ? 9.513 4.482 -13.843 1.00 86.88 102 THR A O 1
ATOM 793 N N . ARG A 1 103 ? 11.272 5.511 -12.898 1.00 88.69 103 ARG A N 1
ATOM 794 C CA . ARG A 1 103 ? 11.811 4.337 -12.191 1.00 88.69 103 ARG A CA 1
ATOM 795 C C . ARG A 1 103 ? 11.656 4.443 -10.672 1.00 88.69 103 ARG A C 1
ATOM 797 O O . ARG A 1 103 ? 12.326 3.722 -9.934 1.00 88.69 103 ARG A O 1
ATOM 804 N N . THR A 1 104 ? 10.798 5.351 -10.201 1.00 90.38 104 THR A N 1
ATOM 805 C CA . THR A 1 104 ? 10.450 5.464 -8.783 1.00 90.38 104 THR A CA 1
ATOM 806 C C . THR A 1 104 ? 9.975 4.108 -8.267 1.00 90.38 104 THR A C 1
ATOM 808 O O . THR A 1 104 ? 9.094 3.485 -8.863 1.00 90.38 104 THR A O 1
ATOM 811 N N . LYS A 1 105 ? 10.562 3.645 -7.158 1.00 90.56 105 LYS A N 1
ATOM 812 C CA . LYS A 1 105 ? 10.070 2.456 -6.461 1.00 90.56 105 LYS A CA 1
ATOM 813 C C . LYS A 1 105 ? 8.650 2.707 -5.974 1.00 90.56 105 LYS A C 1
ATOM 815 O O . LYS A 1 105 ? 8.358 3.756 -5.399 1.00 90.56 105 LYS A O 1
ATOM 820 N N . THR A 1 106 ? 7.781 1.741 -6.215 1.00 93.44 106 THR A N 1
ATOM 821 C CA . THR A 1 106 ? 6.366 1.824 -5.862 1.00 93.44 106 THR A CA 1
ATOM 822 C C . THR A 1 106 ? 5.959 0.580 -5.113 1.00 93.44 106 THR A C 1
ATOM 824 O O . THR A 1 106 ? 6.583 -0.472 -5.237 1.00 93.44 106 THR A O 1
ATOM 827 N N . SER A 1 107 ? 4.881 0.718 -4.365 1.00 93.44 107 SER A N 1
ATOM 828 C CA . SER A 1 107 ? 4.301 -0.354 -3.588 1.00 93.44 107 SER A CA 1
ATOM 829 C C . SER A 1 107 ? 2.792 -0.348 -3.785 1.00 93.44 107 SER A C 1
ATOM 831 O O . SER A 1 107 ? 2.162 0.696 -3.962 1.00 93.44 107 SER A O 1
ATOM 833 N N . MET A 1 108 ? 2.209 -1.537 -3.792 1.00 94.44 108 MET A N 1
ATOM 834 C CA . MET A 1 108 ? 0.778 -1.751 -3.899 1.00 94.44 108 MET A CA 1
ATOM 835 C C . MET A 1 108 ? 0.214 -2.005 -2.505 1.00 94.44 108 MET A C 1
ATOM 837 O O . MET A 1 108 ? 0.598 -2.971 -1.852 1.00 94.44 108 MET A O 1
ATOM 841 N N . ILE A 1 109 ? -0.707 -1.157 -2.059 1.00 93.62 109 ILE A N 1
ATOM 842 C CA . ILE A 1 109 ? -1.432 -1.328 -0.799 1.00 93.62 109 ILE A CA 1
ATOM 843 C C . ILE A 1 109 ? -2.849 -1.816 -1.080 1.00 93.62 109 ILE A C 1
ATOM 845 O O . ILE A 1 109 ? -3.549 -1.281 -1.942 1.00 93.62 109 ILE A O 1
ATOM 849 N N . TYR A 1 110 ? -3.271 -2.835 -0.343 1.00 94.88 110 TYR A N 1
ATOM 850 C CA . TYR A 1 110 ? -4.621 -3.371 -0.366 1.00 94.88 110 TYR A CA 1
ATOM 851 C C . TYR A 1 110 ? -5.288 -3.092 0.979 1.00 94.88 110 TYR A C 1
ATOM 853 O O . TYR A 1 110 ? -4.879 -3.628 2.008 1.00 94.88 110 TYR A O 1
ATOM 861 N N . LEU A 1 111 ? -6.317 -2.251 0.958 1.00 93.81 111 LEU A N 1
ATOM 862 C CA . LEU A 1 111 ? -7.100 -1.836 2.112 1.00 93.81 111 LEU A CA 1
ATOM 863 C C . LEU A 1 111 ? -8.544 -2.328 1.993 1.00 93.81 111 LEU A C 1
ATOM 865 O O . LEU A 1 111 ? -9.101 -2.417 0.898 1.00 93.81 111 LEU A O 1
ATOM 869 N N . GLU A 1 112 ? -9.171 -2.574 3.132 1.00 93.25 112 GLU A N 1
ATOM 870 C CA . GLU A 1 112 ? -10.595 -2.868 3.254 1.00 93.25 112 GLU A CA 1
ATOM 871 C C . GLU A 1 112 ? -11.228 -1.918 4.266 1.00 93.25 112 GLU A C 1
ATOM 873 O O . GLU A 1 112 ? -10.733 -1.796 5.383 1.00 93.25 112 GLU A O 1
ATOM 878 N N . LYS A 1 113 ? -12.313 -1.238 3.892 1.00 93.31 113 LYS A N 1
ATOM 879 C CA . LYS A 1 113 ? -13.037 -0.345 4.797 1.00 93.31 113 LYS A CA 1
ATOM 880 C C . LYS A 1 113 ? -13.849 -1.150 5.794 1.00 93.31 113 LYS A C 1
ATOM 882 O O . LYS A 1 113 ? -14.673 -1.975 5.407 1.00 93.31 113 LYS A O 1
ATOM 887 N N . LEU A 1 114 ? -13.642 -0.865 7.069 1.00 89.56 114 LEU A N 1
ATOM 888 C CA . LEU A 1 114 ? -14.362 -1.510 8.151 1.00 89.56 114 LEU A CA 1
ATOM 889 C C . LEU A 1 114 ? -15.748 -0.884 8.312 1.00 89.56 114 LEU A C 1
ATOM 891 O O . LEU A 1 114 ? -15.957 0.309 8.075 1.00 89.56 114 LEU A O 1
ATOM 895 N N . GLU A 1 115 ? -16.707 -1.706 8.723 1.00 83.19 115 GLU A N 1
ATOM 896 C CA . GLU A 1 115 ? -17.962 -1.201 9.263 1.00 83.19 115 GLU A CA 1
ATOM 897 C C . GLU A 1 115 ? -17.686 -0.463 10.573 1.00 83.19 115 GLU A C 1
ATOM 899 O O . GLU A 1 115 ? -16.904 -0.919 11.417 1.00 83.19 115 GLU A O 1
ATOM 904 N N . LYS A 1 116 ? -18.332 0.699 10.739 1.00 69.25 116 LYS A N 1
ATOM 905 C CA . LYS A 1 116 ? -18.443 1.332 12.051 1.00 69.25 116 LYS A CA 1
ATOM 906 C C . LYS A 1 116 ? -19.246 0.370 12.915 1.00 69.25 116 LYS A C 1
ATOM 908 O O . LYS A 1 116 ? -20.457 0.291 12.759 1.00 69.25 116 LYS A O 1
ATOM 913 N N . LEU A 1 117 ? -18.564 -0.371 13.780 1.00 56.44 117 LEU A N 1
ATOM 914 C CA . LEU A 1 117 ? -19.249 -1.134 14.811 1.00 56.44 117 LEU A CA 1
ATOM 915 C C . LEU A 1 117 ? -19.899 -0.129 15.761 1.00 56.44 117 LEU A C 1
ATOM 917 O O . LEU A 1 117 ? -19.244 0.820 16.207 1.00 56.44 117 LEU A O 1
ATOM 921 N N . GLU A 1 118 ? -21.175 -0.328 16.071 1.00 48.62 118 GLU A N 1
ATOM 922 C CA . GLU A 1 118 ? -21.727 0.266 17.281 1.00 48.62 118 GLU A CA 1
ATOM 923 C C . GLU A 1 118 ? -21.051 -0.391 18.497 1.00 48.62 118 GLU A C 1
ATOM 925 O O . GLU A 1 118 ? -20.523 -1.506 18.409 1.00 48.62 118 GLU A O 1
ATOM 930 N N . ARG A 1 119 ? -20.980 0.318 19.633 1.00 42.22 119 ARG A N 1
ATOM 931 C CA . ARG A 1 119 ? -20.360 -0.223 20.856 1.00 42.22 119 ARG A CA 1
ATOM 932 C C . ARG A 1 119 ? -21.112 -1.495 21.266 1.00 42.22 119 ARG A C 1
ATOM 934 O O . ARG A 1 119 ? -22.198 -1.393 21.822 1.00 42.22 119 ARG A O 1
ATOM 941 N N . GLY A 1 120 ? -20.532 -2.664 20.998 1.00 47.06 120 GLY A N 1
ATOM 942 C CA . GLY A 1 120 ? -21.120 -3.965 21.337 1.00 47.06 120 GLY A CA 1
ATOM 943 C C . GLY A 1 120 ? -20.858 -5.083 20.322 1.00 47.06 120 GLY A C 1
ATOM 944 O O . GLY A 1 120 ? -20.836 -6.244 20.715 1.00 47.06 120 GLY A O 1
ATOM 945 N N . ASP A 1 121 ? -20.571 -4.756 19.057 1.00 50.03 121 ASP A N 1
ATOM 946 C CA . ASP A 1 121 ? -20.466 -5.746 17.966 1.00 50.03 121 ASP A CA 1
ATOM 947 C C . ASP A 1 121 ? -19.023 -6.203 17.657 1.00 50.03 121 ASP A C 1
ATOM 949 O O . ASP A 1 121 ? -18.704 -6.649 16.553 1.00 50.03 121 ASP A O 1
ATOM 953 N N . GLU A 1 122 ? -18.111 -6.111 18.631 1.00 50.62 122 GLU A N 1
ATOM 954 C CA . GLU A 1 122 ? -16.697 -6.506 18.477 1.00 50.62 122 GLU A CA 1
ATOM 955 C C . GLU A 1 122 ? -16.514 -7.996 18.128 1.00 50.62 122 GLU A C 1
ATOM 957 O O . GLU A 1 122 ? -15.499 -8.377 17.544 1.00 50.62 122 GLU A O 1
ATOM 962 N N . LEU A 1 123 ? -17.521 -8.830 18.410 1.00 45.50 123 LEU A N 1
ATOM 963 C CA . LEU A 1 123 ? -17.454 -10.285 18.262 1.00 45.50 123 LEU A CA 1
ATOM 964 C C . LEU A 1 123 ? -17.559 -10.777 16.802 1.00 45.50 123 LEU A C 1
ATOM 966 O O . LEU A 1 123 ? -17.031 -11.836 16.478 1.00 45.50 123 LEU A O 1
ATOM 970 N N . HIS A 1 124 ? -18.192 -10.024 15.890 1.00 44.09 124 HIS A N 1
ATOM 971 C CA . HIS A 1 124 ? -18.421 -10.486 14.505 1.00 44.09 124 HIS A CA 1
ATOM 972 C C . HIS A 1 124 ? -17.216 -10.306 13.568 1.00 44.09 124 HIS A C 1
ATOM 974 O O . HIS A 1 124 ? -17.197 -10.850 12.464 1.00 44.09 124 HIS A O 1
ATOM 980 N N . ARG A 1 125 ? -16.176 -9.573 13.987 1.00 49.12 125 ARG A N 1
ATOM 981 C CA . ARG A 1 125 ? -15.032 -9.237 13.120 1.00 49.12 125 ARG A CA 1
ATOM 982 C C . ARG A 1 125 ? -13.955 -10.334 13.044 1.00 49.12 125 ARG A C 1
ATOM 984 O O . ARG A 1 125 ? -12.995 -10.185 12.289 1.00 49.12 125 ARG A O 1
ATOM 991 N N . GLN A 1 126 ? -14.123 -11.419 13.799 1.00 43.25 126 GLN A N 1
ATOM 992 C CA . GLN A 1 126 ? -13.099 -12.423 14.113 1.00 43.25 126 GLN A CA 1
ATOM 993 C C . GLN A 1 126 ? -12.764 -13.428 12.988 1.00 43.25 126 GLN A C 1
ATOM 995 O O . GLN A 1 126 ? -11.982 -14.342 13.222 1.00 43.25 126 GLN A O 1
ATOM 1000 N N . ILE A 1 127 ? -13.352 -13.320 11.784 1.00 47.25 127 ILE A N 1
ATOM 1001 C CA . ILE A 1 127 ? -13.312 -14.427 10.799 1.00 47.25 127 ILE A CA 1
ATOM 1002 C C . ILE A 1 127 ? -12.567 -14.102 9.485 1.00 47.25 127 ILE A C 1
ATOM 1004 O O . ILE A 1 127 ? -12.096 -15.016 8.815 1.00 47.25 127 ILE A O 1
ATOM 1008 N N . GLU A 1 128 ? -12.339 -12.840 9.108 1.00 51.78 128 GLU A N 1
ATOM 1009 C CA . GLU A 1 128 ? -11.832 -12.513 7.754 1.00 51.78 128 GLU A CA 1
ATOM 1010 C C . GLU A 1 128 ? -10.321 -12.222 7.636 1.00 51.78 128 GLU A C 1
ATOM 1012 O O . GLU A 1 128 ? -9.916 -11.428 6.794 1.00 51.78 128 GLU A O 1
ATOM 1017 N N . SER A 1 129 ? -9.476 -12.946 8.379 1.00 56.84 129 SER A N 1
ATOM 1018 C CA . SER A 1 129 ? -7.994 -12.866 8.395 1.00 56.84 129 SER A CA 1
ATOM 1019 C C . SER A 1 129 ? -7.415 -11.801 9.343 1.00 56.84 129 SER A C 1
ATOM 1021 O O . SER A 1 129 ? -7.408 -10.607 9.042 1.00 56.84 129 SER A O 1
ATOM 1023 N N . ASP A 1 130 ? -6.829 -12.260 10.453 1.00 76.12 130 ASP A N 1
ATOM 1024 C CA . ASP A 1 130 ? -6.111 -11.448 11.452 1.00 76.12 130 ASP A CA 1
ATOM 1025 C C . ASP A 1 130 ? -4.657 -11.163 11.043 1.00 76.12 130 ASP A C 1
ATOM 1027 O O . ASP A 1 130 ? -3.746 -11.250 11.857 1.00 76.12 130 ASP A O 1
ATOM 1031 N N . TYR A 1 131 ? -4.379 -10.885 9.769 1.00 85.75 131 TYR A N 1
ATOM 1032 C CA . TYR A 1 131 ? -3.008 -10.590 9.353 1.00 85.75 131 TYR A CA 1
ATOM 1033 C C . TYR A 1 131 ? -2.921 -9.582 8.219 1.00 85.75 131 TYR A C 1
ATOM 1035 O O . TYR A 1 131 ? -3.815 -9.469 7.380 1.00 85.75 131 TYR A O 1
ATOM 1043 N N . THR A 1 132 ? -1.788 -8.885 8.174 1.00 88.44 132 THR A N 1
ATOM 1044 C CA . THR A 1 132 ? -1.338 -8.146 6.995 1.00 88.44 132 THR A CA 1
ATOM 1045 C C . THR A 1 132 ? -0.397 -9.034 6.193 1.00 88.44 132 THR A C 1
ATOM 1047 O O . THR A 1 132 ? 0.586 -9.549 6.727 1.00 88.44 132 THR A O 1
ATOM 1050 N N . PHE A 1 133 ? -0.695 -9.234 4.909 1.00 91.69 133 PHE A N 1
ATOM 1051 C CA . PHE A 1 133 ? 0.197 -9.954 4.004 1.00 91.69 133 PHE A CA 1
ATOM 1052 C C . PHE A 1 133 ? 1.218 -9.011 3.380 1.00 91.69 133 PHE A C 1
ATOM 1054 O O . PHE A 1 133 ? 0.874 -7.939 2.889 1.00 91.69 133 PHE A O 1
ATOM 1061 N N . MET A 1 134 ? 2.475 -9.412 3.345 1.00 90.94 134 MET A N 1
ATOM 1062 C CA . MET A 1 134 ? 3.548 -8.586 2.824 1.00 90.94 134 MET A CA 1
ATOM 1063 C C . MET A 1 134 ? 4.377 -9.368 1.831 1.00 90.94 134 MET A C 1
ATOM 1065 O O . MET A 1 134 ? 4.708 -10.524 2.091 1.00 90.94 134 MET A O 1
ATOM 1069 N N . ALA A 1 135 ? 4.718 -8.741 0.710 1.00 92.00 1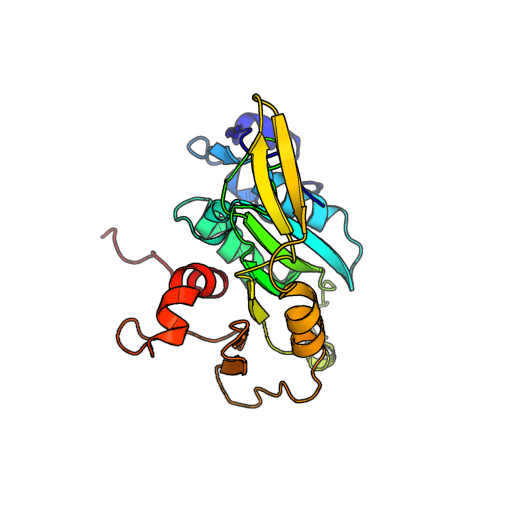35 ALA A N 1
ATOM 1070 C CA . ALA A 1 135 ? 5.539 -9.379 -0.304 1.00 92.00 135 ALA A CA 1
ATOM 1071 C C . ALA A 1 135 ? 6.454 -8.400 -1.040 1.00 92.00 135 ALA A C 1
ATOM 1073 O O . ALA A 1 135 ? 6.152 -7.215 -1.158 1.00 92.00 135 ALA A O 1
ATOM 1074 N N . THR A 1 136 ? 7.538 -8.927 -1.603 1.00 92.56 136 THR A N 1
ATOM 1075 C CA . THR A 1 136 ? 8.412 -8.198 -2.528 1.00 92.56 136 THR A CA 1
ATOM 1076 C C . THR A 1 136 ? 8.439 -8.919 -3.869 1.00 92.56 136 THR A C 1
ATOM 1078 O O . THR A 1 136 ? 8.850 -10.078 -3.945 1.00 92.56 136 THR A O 1
ATOM 1081 N N . SER A 1 137 ? 8.046 -8.220 -4.934 1.00 93.81 137 SER A N 1
ATOM 1082 C CA . SER A 1 137 ? 8.241 -8.669 -6.313 1.00 93.81 137 SER A CA 1
ATOM 1083 C C . SER A 1 137 ? 9.590 -8.166 -6.827 1.00 93.81 137 SER A C 1
ATOM 1085 O O . SER A 1 137 ? 9.869 -6.967 -6.827 1.00 93.81 137 SER A O 1
ATOM 1087 N N . LYS A 1 138 ? 10.443 -9.090 -7.272 1.00 92.62 138 LYS A N 1
ATOM 1088 C CA . LYS A 1 138 ? 11.702 -8.784 -7.966 1.00 92.62 138 LYS A CA 1
ATOM 1089 C C . LYS A 1 138 ? 11.464 -8.628 -9.467 1.00 92.62 138 LYS A C 1
ATOM 1091 O O . LYS A 1 138 ? 12.170 -7.863 -10.121 1.00 92.62 138 LYS A O 1
ATOM 1096 N N . SER A 1 139 ? 10.477 -9.342 -10.005 1.00 94.44 139 SER A N 1
ATOM 1097 C CA . SER A 1 139 ? 10.165 -9.372 -11.429 1.00 94.44 139 SER A CA 1
ATOM 1098 C C . SER A 1 139 ? 8.656 -9.418 -11.683 1.00 94.44 139 SER A C 1
ATOM 1100 O O . SER A 1 139 ? 7.902 -10.106 -10.998 1.00 94.44 139 SER A O 1
ATOM 1102 N N . ILE A 1 140 ? 8.220 -8.687 -12.708 1.00 94.56 140 ILE A N 1
ATOM 1103 C CA . ILE A 1 140 ? 6.815 -8.558 -13.143 1.00 94.56 140 ILE A CA 1
ATOM 1104 C C . ILE A 1 140 ? 6.590 -9.134 -14.552 1.00 94.56 140 ILE A C 1
ATOM 1106 O O . ILE A 1 140 ? 5.597 -8.825 -15.211 1.00 94.56 140 ILE A O 1
ATOM 1110 N N . GLY A 1 141 ? 7.528 -9.962 -15.024 1.00 94.50 141 GLY A N 1
ATOM 1111 C CA . GLY A 1 141 ? 7.487 -10.625 -16.332 1.00 94.50 141 GLY A CA 1
ATOM 1112 C C . GLY A 1 141 ? 7.912 -9.754 -17.514 1.00 94.50 141 GLY A C 1
ATOM 1113 O O . GLY A 1 141 ? 7.732 -10.155 -18.662 1.00 94.50 141 GLY A O 1
ATOM 1114 N N . PHE A 1 142 ? 8.460 -8.563 -17.264 1.00 94.44 142 PHE A N 1
ATOM 1115 C CA . PHE A 1 142 ? 9.051 -7.736 -18.308 1.00 94.44 142 PHE A CA 1
ATOM 1116 C C . PHE A 1 142 ? 10.163 -6.828 -17.786 1.00 94.44 142 PHE A C 1
ATOM 1118 O O . PHE A 1 142 ? 10.225 -6.515 -16.596 1.00 94.44 142 PHE A O 1
ATOM 1125 N N . ASP A 1 143 ? 10.979 -6.339 -18.717 1.00 93.38 143 ASP A N 1
ATOM 1126 C CA . ASP A 1 143 ? 11.944 -5.262 -18.503 1.00 93.38 143 ASP A CA 1
ATOM 1127 C C . ASP A 1 143 ? 11.697 -4.121 -19.506 1.00 93.38 143 ASP A C 1
ATOM 1129 O O . ASP A 1 143 ? 10.957 -4.265 -20.485 1.00 93.38 143 ASP A O 1
ATOM 1133 N N . VAL A 1 144 ? 12.299 -2.961 -19.255 1.00 91.75 144 VAL A N 1
ATOM 1134 C CA . VAL A 1 144 ? 12.232 -1.785 -20.120 1.00 91.75 144 VAL A CA 1
ATOM 1135 C C . VAL A 1 144 ? 13.640 -1.356 -20.496 1.00 91.75 144 VAL A C 1
ATOM 1137 O O . VAL A 1 144 ? 14.403 -0.857 -19.664 1.00 91.75 144 VAL A O 1
ATOM 1140 N N . ILE A 1 145 ? 13.947 -1.486 -21.784 1.00 90.00 145 ILE A N 1
ATOM 1141 C CA . ILE A 1 145 ? 15.215 -1.065 -22.382 1.00 90.00 145 ILE A CA 1
ATOM 1142 C C . ILE A 1 145 ? 15.028 0.215 -23.195 1.00 90.00 145 ILE A C 1
ATOM 1144 O O . ILE A 1 145 ? 13.935 0.510 -23.680 1.00 90.00 1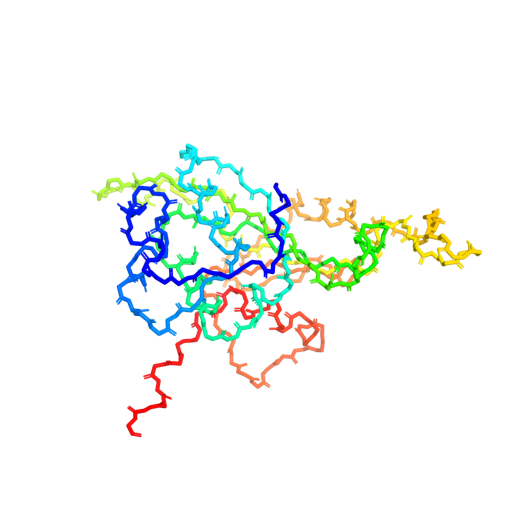45 ILE A O 1
ATOM 1148 N N . ILE A 1 146 ? 16.106 0.976 -23.380 1.00 88.06 146 ILE A N 1
ATOM 1149 C CA . ILE A 1 146 ? 16.112 2.142 -24.268 1.00 88.06 146 ILE A CA 1
ATOM 1150 C C . ILE A 1 146 ? 16.730 1.722 -25.599 1.00 88.06 146 ILE A C 1
ATOM 1152 O O . ILE A 1 146 ? 17.883 1.299 -25.650 1.00 88.06 146 ILE A O 1
ATOM 1156 N N . LYS A 1 147 ? 15.980 1.867 -26.692 1.00 87.12 147 LYS A N 1
ATOM 1157 C CA . LYS A 1 147 ? 16.464 1.608 -28.050 1.00 87.12 147 LYS A CA 1
ATOM 1158 C C . LYS A 1 147 ? 16.164 2.817 -28.921 1.00 87.12 147 LYS A C 1
ATOM 1160 O O . LYS A 1 147 ? 15.009 3.182 -29.103 1.00 87.12 147 LYS A O 1
ATOM 1165 N N . ARG A 1 148 ? 17.217 3.432 -29.473 1.00 88.06 148 ARG A N 1
ATOM 1166 C CA . ARG A 1 148 ? 17.115 4.625 -30.340 1.00 88.06 148 ARG A CA 1
ATOM 1167 C C . ARG A 1 148 ? 16.304 5.767 -29.698 1.00 88.06 148 ARG A C 1
ATOM 1169 O O . ARG A 1 148 ? 15.487 6.393 -30.358 1.00 88.06 148 ARG A O 1
ATOM 1176 N N . GLY A 1 149 ? 16.506 6.001 -28.401 1.00 82.50 149 GLY A N 1
ATOM 1177 C CA . GLY A 1 149 ? 15.815 7.059 -27.651 1.00 82.50 149 GLY A CA 1
ATOM 1178 C C . GLY A 1 149 ? 14.376 6.737 -27.227 1.00 82.50 149 GLY A C 1
ATOM 1179 O O . GLY A 1 149 ? 13.793 7.525 -26.494 1.00 82.50 149 GLY A O 1
ATOM 1180 N N . ALA A 1 150 ? 13.818 5.587 -27.620 1.00 84.19 150 ALA A N 1
ATOM 1181 C CA . ALA A 1 150 ? 12.495 5.136 -27.191 1.00 84.19 150 ALA A CA 1
ATOM 1182 C C . ALA A 1 150 ? 12.591 4.044 -26.114 1.00 84.19 150 ALA A C 1
ATOM 1184 O O . ALA A 1 150 ? 13.464 3.172 -26.177 1.00 84.19 150 ALA A O 1
ATOM 1185 N N . THR A 1 151 ? 11.677 4.069 -25.141 1.00 88.19 151 THR A N 1
ATOM 1186 C CA . THR A 1 151 ? 11.507 2.995 -24.156 1.00 88.19 151 THR A CA 1
ATOM 1187 C C . THR A 1 151 ? 10.731 1.837 -24.783 1.00 88.19 151 THR A C 1
ATOM 1189 O O . THR A 1 151 ? 9.625 2.005 -25.293 1.00 88.19 151 THR A O 1
ATOM 1192 N N . LEU A 1 152 ? 11.306 0.636 -24.749 1.00 89.62 152 LEU A N 1
ATOM 1193 C CA . LEU A 1 152 ? 10.678 -0.587 -25.243 1.00 89.62 152 LEU A CA 1
ATOM 1194 C C . LEU A 1 152 ? 10.507 -1.570 -24.093 1.00 89.62 152 LEU A C 1
ATOM 1196 O O . LEU A 1 152 ? 11.476 -1.887 -23.403 1.00 89.62 152 LEU A O 1
ATOM 1200 N N . LYS A 1 153 ? 9.281 -2.067 -23.919 1.00 91.06 153 LYS A N 1
ATOM 1201 C CA . LYS A 1 153 ? 9.000 -3.213 -23.057 1.00 91.06 153 LYS A CA 1
ATOM 1202 C C . LYS A 1 153 ? 9.395 -4.490 -23.778 1.00 91.06 153 LYS A C 1
ATOM 1204 O O . LYS A 1 153 ? 9.039 -4.679 -24.940 1.00 91.06 153 LYS A O 1
ATOM 1209 N N . ILE A 1 154 ? 10.109 -5.346 -23.068 1.00 92.88 154 ILE A N 1
ATOM 1210 C CA . ILE A 1 154 ? 10.484 -6.680 -23.519 1.00 92.88 154 ILE A CA 1
ATOM 1211 C C . ILE A 1 154 ? 9.991 -7.691 -22.494 1.00 92.88 154 ILE A C 1
ATOM 1213 O O . ILE A 1 154 ? 10.143 -7.468 -21.294 1.00 92.88 154 ILE A O 1
ATOM 1217 N N . ASP A 1 155 ? 9.399 -8.786 -22.958 1.00 92.44 155 ASP A N 1
ATOM 1218 C CA . ASP A 1 155 ? 9.037 -9.885 -22.067 1.00 92.44 155 ASP A CA 1
ATOM 1219 C C . ASP A 1 155 ? 10.326 -10.513 -21.535 1.00 92.44 155 ASP A C 1
ATOM 1221 O O . ASP A 1 155 ? 11.207 -10.920 -22.297 1.00 92.44 155 ASP A O 1
ATOM 1225 N N . ALA A 1 156 ? 10.474 -10.497 -20.216 1.00 91.06 156 ALA A N 1
ATOM 1226 C CA . ALA A 1 156 ? 11.716 -10.844 -19.547 1.00 91.06 156 ALA A CA 1
ATOM 1227 C C . ALA A 1 156 ? 11.439 -11.276 -18.111 1.00 91.06 156 ALA A C 1
ATOM 1229 O O . ALA A 1 156 ? 10.730 -10.601 -17.365 1.00 91.06 156 ALA A O 1
ATOM 1230 N N . GLY A 1 157 ? 12.063 -12.380 -17.713 1.00 88.19 157 GLY A N 1
ATOM 1231 C CA . GLY A 1 157 ? 11.947 -12.900 -16.359 1.00 88.19 157 GLY A CA 1
ATOM 1232 C C . GLY A 1 157 ? 10.576 -13.498 -16.047 1.00 88.19 157 GLY A C 1
ATOM 1233 O O . GLY A 1 157 ? 9.690 -13.616 -16.892 1.00 88.19 157 GLY A O 1
ATOM 1234 N N . HIS A 1 158 ? 10.434 -13.914 -14.795 1.00 94.06 158 HIS A N 1
ATOM 1235 C CA . HIS A 1 158 ? 9.202 -14.475 -14.254 1.00 94.06 158 HIS A CA 1
ATOM 1236 C C . HIS A 1 158 ? 8.261 -13.371 -13.761 1.00 94.06 158 HIS A C 1
ATOM 1238 O O . HIS A 1 158 ? 8.714 -12.269 -13.460 1.00 94.06 158 HIS A O 1
ATOM 1244 N N . ASN A 1 159 ? 6.959 -13.633 -13.670 1.00 95.50 159 ASN A N 1
ATOM 1245 C CA . ASN A 1 159 ? 6.024 -12.686 -13.066 1.00 95.50 159 ASN A CA 1
ATOM 1246 C C . ASN A 1 159 ? 5.676 -13.115 -11.639 1.00 95.50 159 ASN A C 1
ATOM 1248 O O . ASN A 1 159 ? 4.732 -13.879 -11.424 1.00 95.50 159 ASN A O 1
ATOM 1252 N N . ASP A 1 160 ? 6.404 -12.559 -10.671 1.00 96.81 160 ASP A N 1
ATOM 1253 C CA . ASP A 1 160 ? 6.229 -12.870 -9.252 1.00 96.81 160 ASP A CA 1
ATOM 1254 C C . ASP A 1 160 ? 4.819 -12.530 -8.760 1.00 96.81 160 ASP A C 1
ATOM 1256 O O . ASP A 1 160 ? 4.338 -13.155 -7.823 1.00 96.81 160 ASP A O 1
ATOM 1260 N N . LEU A 1 161 ? 4.122 -11.567 -9.380 1.00 96.44 161 LEU A N 1
ATOM 1261 C CA . LEU A 1 161 ? 2.784 -11.157 -8.939 1.00 96.44 161 LEU A CA 1
ATOM 1262 C C . LEU A 1 161 ? 1.762 -12.293 -9.049 1.00 96.44 161 LEU A C 1
ATOM 1264 O O . LEU A 1 161 ? 0.821 -12.347 -8.257 1.00 96.44 161 LEU A O 1
ATOM 1268 N N . ILE A 1 162 ? 1.954 -13.214 -9.998 1.00 96.44 162 ILE A N 1
ATOM 1269 C CA . ILE A 1 162 ? 1.095 -14.393 -10.144 1.00 96.44 162 ILE A CA 1
ATOM 1270 C C . ILE A 1 162 ? 1.280 -15.336 -8.954 1.00 96.44 162 ILE A C 1
ATOM 1272 O O . ILE A 1 162 ? 0.299 -15.831 -8.397 1.00 96.44 162 ILE A O 1
ATOM 1276 N N . ASP A 1 163 ? 2.522 -15.548 -8.528 1.00 96.62 163 ASP A N 1
ATOM 1277 C CA . ASP A 1 163 ? 2.819 -16.408 -7.386 1.00 96.62 163 ASP A CA 1
ATOM 1278 C C . ASP A 1 163 ? 2.461 -15.736 -6.065 1.00 96.62 163 ASP A C 1
ATOM 1280 O O . ASP A 1 163 ? 1.854 -16.371 -5.210 1.00 96.62 163 ASP A O 1
ATOM 1284 N N . ILE A 1 164 ? 2.725 -14.436 -5.924 1.00 96.62 164 ILE A N 1
ATOM 1285 C CA . ILE A 1 164 ? 2.304 -13.634 -4.771 1.00 96.62 164 ILE A CA 1
ATOM 1286 C C . ILE A 1 164 ? 0.784 -13.713 -4.592 1.00 96.62 164 ILE A C 1
ATOM 1288 O O . ILE A 1 164 ? 0.323 -13.906 -3.471 1.00 96.62 164 ILE A O 1
ATOM 1292 N N . LEU A 1 165 ? -0.005 -13.629 -5.671 1.00 96.31 165 LEU A N 1
ATOM 1293 C CA . LEU A 1 165 ? -1.461 -13.776 -5.590 1.00 96.31 165 LEU A CA 1
ATOM 1294 C C . LEU A 1 165 ? -1.873 -15.175 -5.108 1.00 96.31 165 LEU A C 1
ATOM 1296 O O . LEU A 1 165 ? -2.728 -15.294 -4.232 1.00 96.31 165 LEU A O 1
ATOM 1300 N N . ARG A 1 166 ? -1.253 -16.231 -5.648 1.00 96.31 166 ARG A N 1
ATOM 1301 C CA . ARG A 1 166 ? -1.516 -17.616 -5.221 1.00 96.31 166 ARG A CA 1
ATOM 1302 C C . ARG A 1 166 ? -1.158 -17.830 -3.752 1.00 96.31 166 ARG A C 1
ATOM 1304 O O . ARG A 1 166 ? -1.919 -18.459 -3.024 1.00 96.31 166 ARG A O 1
ATOM 1311 N N . LEU A 1 167 ? -0.025 -17.285 -3.313 1.00 95.31 167 LEU A N 1
ATOM 1312 C CA . LEU A 1 167 ? 0.434 -17.348 -1.927 1.00 95.31 167 LEU A CA 1
ATOM 1313 C C . LEU A 1 167 ? -0.476 -16.538 -1.000 1.00 95.31 167 LEU A C 1
ATOM 1315 O O . LEU A 1 167 ? -0.802 -17.015 0.079 1.00 95.31 167 LEU A O 1
ATOM 1319 N N . TYR A 1 168 ? -0.943 -15.364 -1.426 1.00 93.62 168 TYR A N 1
ATOM 1320 C CA . TYR A 1 168 ? -1.910 -14.557 -0.679 1.00 93.62 168 TYR A CA 1
ATOM 1321 C C . TYR A 1 168 ? -3.231 -15.301 -0.445 1.00 93.62 168 TYR A C 1
ATOM 1323 O O . TYR A 1 168 ? -3.822 -15.203 0.627 1.00 93.62 168 TYR A O 1
ATOM 1331 N N . GLN A 1 169 ? -3.680 -16.065 -1.443 1.00 91.75 169 GLN A N 1
ATOM 1332 C CA . GLN A 1 169 ? -4.897 -16.878 -1.388 1.00 91.75 169 GLN A CA 1
ATOM 1333 C C . GLN A 1 169 ? -4.694 -18.230 -0.684 1.00 91.75 169 GLN A C 1
ATOM 1335 O O . GLN A 1 169 ? -5.630 -19.027 -0.622 1.00 91.75 169 GLN A O 1
ATOM 1340 N N . ASN A 1 170 ? -3.491 -18.518 -0.178 1.00 87.06 170 ASN A N 1
ATOM 1341 C CA . ASN A 1 170 ? -3.176 -19.814 0.401 1.00 87.06 170 ASN A CA 1
ATOM 1342 C C . ASN A 1 170 ? -3.919 -20.016 1.739 1.00 87.06 170 ASN A C 1
ATOM 1344 O O . ASN A 1 170 ? -3.632 -19.306 2.706 1.00 87.06 170 ASN A O 1
ATOM 1348 N N . PRO A 1 171 ? -4.803 -21.027 1.851 1.00 79.38 171 PRO A N 1
ATOM 1349 C CA . PRO A 1 171 ? -5.536 -21.299 3.088 1.00 79.38 171 PRO A CA 1
ATOM 1350 C C . PRO A 1 171 ? -4.640 -21.784 4.241 1.00 79.38 171 PRO A C 1
ATOM 1352 O O . PRO A 1 171 ? -5.100 -21.866 5.374 1.00 79.38 171 PRO A O 1
ATOM 1355 N N . GLN A 1 172 ? -3.369 -22.113 3.981 1.00 84.19 172 GLN A N 1
ATOM 1356 C CA . GLN A 1 172 ? -2.401 -22.526 5.005 1.00 84.19 172 GLN A CA 1
ATOM 1357 C C . GLN A 1 172 ? -1.775 -21.353 5.776 1.00 84.19 172 GLN A C 1
ATOM 1359 O O . GLN A 1 172 ? -0.959 -21.579 6.675 1.00 84.19 172 GLN A O 1
ATOM 1364 N N . ILE A 1 173 ? -2.103 -20.103 5.435 1.00 84.81 173 ILE A N 1
ATOM 1365 C CA . ILE A 1 173 ? -1.708 -18.964 6.264 1.00 84.81 173 ILE A CA 1
ATOM 1366 C C . ILE A 1 173 ? -2.579 -18.978 7.520 1.00 84.81 173 ILE A C 1
ATOM 1368 O O . ILE A 1 173 ? -3.762 -18.645 7.484 1.00 84.81 173 ILE A O 1
ATOM 1372 N N . ALA A 1 174 ? -1.976 -19.376 8.636 1.00 84.00 174 ALA A N 1
ATOM 1373 C CA . ALA A 1 174 ? -2.644 -19.520 9.917 1.00 84.00 174 ALA A CA 1
ATOM 1374 C C . ALA A 1 174 ? -1.686 -19.077 11.024 1.00 84.00 174 ALA A C 1
ATOM 1376 O O . ALA A 1 174 ? -0.856 -19.851 11.506 1.00 84.00 174 ALA A O 1
ATOM 1377 N N . LEU A 1 175 ? -1.801 -17.807 11.423 1.00 80.19 175 LEU A N 1
ATOM 1378 C CA . LEU A 1 175 ? -0.959 -17.255 12.481 1.00 80.19 175 LEU A CA 1
ATOM 1379 C C . LEU A 1 175 ? -1.272 -17.883 13.842 1.00 80.19 175 LEU A C 1
ATOM 1381 O O . LEU A 1 175 ? -0.353 -18.241 14.578 1.00 80.19 175 LEU A O 1
ATOM 1385 N N . GLY A 1 176 ? -2.550 -18.084 14.176 1.00 81.50 176 GLY A N 1
ATOM 1386 C CA . GLY A 1 176 ? -2.935 -18.533 15.513 1.00 81.50 176 GLY A CA 1
ATOM 1387 C C . GLY A 1 176 ? -2.397 -17.564 16.570 1.00 81.50 176 GLY A C 1
ATOM 1388 O O . GLY A 1 176 ? -2.755 -16.395 16.566 1.00 81.50 176 GLY A O 1
ATOM 1389 N N . GLN A 1 177 ? -1.512 -18.049 17.445 1.00 79.31 177 GLN A N 1
ATOM 1390 C CA . GLN A 1 177 ? -0.820 -17.235 18.460 1.00 79.31 177 GLN A CA 1
ATOM 1391 C C . GLN A 1 177 ? 0.554 -16.710 17.995 1.00 79.31 177 GLN A C 1
ATOM 1393 O O . GLN A 1 177 ? 1.262 -16.070 18.768 1.00 79.31 177 GLN A O 1
ATOM 1398 N N . LYS A 1 178 ? 0.983 -17.017 16.763 1.00 82.25 178 LYS A N 1
ATOM 1399 C CA . LYS A 1 178 ? 2.260 -16.544 16.220 1.00 82.25 178 LYS A CA 1
ATOM 1400 C C . LYS A 1 178 ? 2.144 -15.091 15.786 1.00 82.25 178 LYS A C 1
ATOM 1402 O O . LYS A 1 178 ? 1.179 -14.691 15.147 1.00 82.25 178 LYS A O 1
ATOM 1407 N N . GLU A 1 179 ? 3.208 -14.348 16.036 1.00 82.06 179 GLU A N 1
ATOM 1408 C CA . GLU A 1 179 ? 3.356 -12.965 15.595 1.00 82.06 179 GLU A CA 1
ATOM 1409 C C . GLU A 1 179 ? 3.505 -12.818 14.074 1.00 82.06 179 GLU A C 1
ATOM 1411 O O . GLU A 1 179 ? 3.072 -11.827 13.490 1.00 82.06 179 GLU A O 1
ATOM 1416 N N . TYR A 1 180 ? 4.119 -13.807 13.419 1.00 85.81 180 TYR A N 1
ATOM 1417 C CA . TYR A 1 180 ? 4.275 -13.842 11.970 1.00 85.81 180 TYR A CA 1
ATOM 1418 C C . TYR A 1 180 ? 4.436 -15.275 11.446 1.00 85.81 180 TYR A C 1
ATOM 1420 O O . TYR A 1 180 ? 4.740 -16.217 12.184 1.00 85.81 180 TYR A O 1
ATOM 1428 N N . GLN A 1 181 ? 4.271 -15.430 10.135 1.00 87.31 181 GLN A N 1
ATOM 1429 C CA . GLN A 1 181 ? 4.542 -16.653 9.387 1.00 87.31 181 GLN A CA 1
ATOM 1430 C C . GLN A 1 181 ? 5.245 -16.288 8.082 1.00 87.31 181 GLN A C 1
ATOM 1432 O O . GLN A 1 181 ? 4.704 -15.544 7.266 1.00 87.31 181 GLN A O 1
ATOM 1437 N N . ILE A 1 182 ? 6.439 -16.841 7.862 1.00 89.06 182 ILE A N 1
ATOM 1438 C CA . ILE A 1 182 ? 7.079 -16.798 6.543 1.00 89.06 182 ILE A CA 1
ATOM 1439 C C . ILE A 1 182 ? 6.263 -17.704 5.619 1.00 89.06 182 ILE A C 1
ATOM 1441 O O . ILE A 1 182 ? 6.112 -18.894 5.891 1.00 89.06 182 ILE A O 1
ATOM 1445 N N . VAL A 1 183 ? 5.710 -17.123 4.557 1.00 91.12 183 VAL A N 1
ATOM 1446 C CA . VAL A 1 183 ? 4.855 -17.822 3.589 1.00 91.12 183 VAL A CA 1
ATOM 1447 C C . VAL A 1 183 ? 5.690 -18.345 2.423 1.00 91.12 183 VAL A C 1
ATOM 1449 O O . VAL A 1 183 ? 5.472 -19.460 1.962 1.00 91.12 183 VAL A O 1
ATOM 1452 N N . SER A 1 184 ? 6.664 -17.559 1.964 1.00 90.88 184 SER A N 1
ATOM 1453 C CA . SER A 1 184 ? 7.646 -17.980 0.965 1.00 90.88 184 SER A CA 1
ATOM 1454 C C . SER A 1 184 ? 8.927 -17.161 1.092 1.00 90.88 184 SER A C 1
ATOM 1456 O O . SER A 1 184 ? 8.901 -16.008 1.526 1.00 90.88 184 SER A O 1
ATOM 1458 N N . TYR A 1 185 ? 10.051 -17.758 0.701 1.00 86.56 185 TYR A N 1
ATOM 1459 C CA . TYR A 1 185 ? 11.326 -17.057 0.561 1.00 86.56 185 TYR A CA 1
ATOM 1460 C C . TYR A 1 185 ? 11.495 -16.448 -0.836 1.00 86.56 185 TYR A C 1
ATOM 1462 O O . TYR A 1 185 ? 12.108 -15.388 -0.960 1.00 86.56 185 TYR A O 1
ATOM 1470 N N . GLU A 1 186 ? 10.929 -17.081 -1.870 1.00 88.69 186 GLU A N 1
ATOM 1471 C CA . GLU A 1 186 ? 10.971 -16.619 -3.260 1.00 88.69 186 GLU A CA 1
ATOM 1472 C C . GLU A 1 186 ? 9.634 -16.919 -3.976 1.00 88.69 186 GLU A C 1
ATOM 1474 O O . GLU A 1 186 ? 9.273 -18.088 -4.112 1.00 88.69 186 GLU A O 1
ATOM 1479 N N . PRO A 1 187 ? 8.868 -15.894 -4.404 1.00 91.25 187 PRO A N 1
ATOM 1480 C CA . PRO A 1 187 ? 9.021 -14.490 -4.014 1.00 91.25 187 PRO A CA 1
ATOM 1481 C C . PRO A 1 187 ? 8.876 -14.325 -2.493 1.00 91.25 187 PRO A C 1
ATOM 1483 O O . PRO A 1 187 ? 8.158 -15.081 -1.841 1.00 91.25 187 PRO A O 1
ATOM 1486 N N . SER A 1 188 ? 9.576 -13.347 -1.917 1.00 89.25 188 SER A N 1
ATOM 1487 C CA . SER A 1 188 ? 9.587 -13.140 -0.463 1.00 89.25 188 SER A CA 1
ATOM 1488 C C . SER A 1 188 ? 8.198 -12.726 0.013 1.00 89.25 188 SER A C 1
ATOM 1490 O O . SER A 1 188 ? 7.701 -11.690 -0.427 1.00 89.25 188 SER A O 1
ATOM 1492 N N . CYS A 1 189 ? 7.578 -13.536 0.876 1.00 91.19 189 CYS A N 1
ATOM 1493 C CA . CYS A 1 189 ? 6.220 -13.339 1.382 1.00 91.19 189 CYS A CA 1
ATOM 1494 C C . CYS A 1 189 ? 6.137 -13.657 2.881 1.00 91.19 189 CYS A C 1
ATOM 1496 O O . CYS A 1 189 ? 6.594 -14.713 3.329 1.00 91.19 189 CYS A O 1
ATOM 1498 N N . VAL A 1 190 ? 5.484 -12.793 3.656 1.00 89.00 190 VAL A N 1
ATOM 1499 C CA . VAL A 1 190 ? 5.252 -12.972 5.096 1.00 89.00 190 VAL A CA 1
ATOM 1500 C C . VAL A 1 190 ? 3.836 -12.531 5.464 1.00 89.00 190 VAL A C 1
ATOM 1502 O O . VAL A 1 190 ? 3.320 -11.552 4.933 1.00 89.00 190 VAL A O 1
ATOM 1505 N N . ALA A 1 191 ? 3.197 -13.257 6.373 1.00 89.69 191 ALA A N 1
ATOM 1506 C CA . ALA A 1 191 ? 1.972 -12.833 7.038 1.00 89.69 191 ALA A CA 1
ATOM 1507 C C . ALA A 1 191 ? 2.322 -12.350 8.447 1.00 89.69 191 ALA A C 1
ATOM 1509 O O . ALA A 1 191 ? 3.069 -13.031 9.148 1.00 89.69 191 ALA A O 1
ATOM 1510 N N . ILE A 1 192 ? 1.806 -11.190 8.850 1.00 85.19 192 ILE A N 1
ATOM 1511 C CA . ILE A 1 192 ? 2.132 -10.550 10.132 1.00 85.19 192 ILE A CA 1
ATOM 1512 C C . ILE A 1 192 ? 0.852 -10.258 10.910 1.0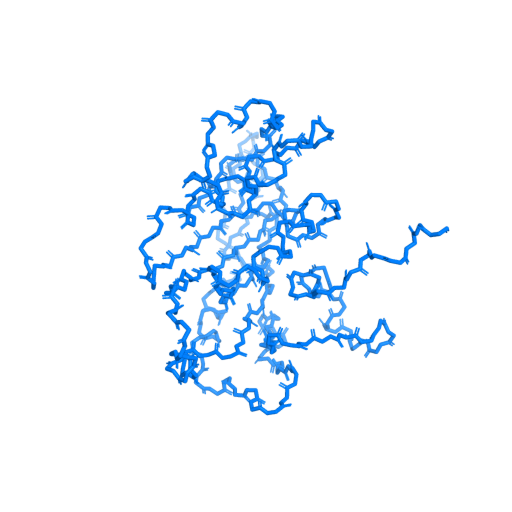0 85.19 192 ILE A C 1
ATOM 1514 O O . ILE A 1 192 ? -0.110 -9.738 10.340 1.00 85.19 192 ILE A O 1
ATOM 1518 N N . ALA A 1 193 ? 0.854 -10.578 12.203 1.00 82.12 193 ALA A N 1
ATOM 1519 C CA . ALA A 1 193 ? -0.253 -10.301 13.106 1.00 82.12 193 ALA A CA 1
ATOM 1520 C C . ALA A 1 193 ? -0.420 -8.783 13.329 1.00 82.12 193 ALA A C 1
ATOM 1522 O O . ALA A 1 193 ? 0.562 -8.039 13.286 1.00 82.12 193 ALA A O 1
ATOM 1523 N N . PRO A 1 194 ? -1.630 -8.280 13.625 1.00 70.88 194 PRO A N 1
ATOM 1524 C CA . PRO A 1 194 ? -1.895 -6.845 13.708 1.00 70.88 194 PRO A CA 1
ATOM 1525 C C . PRO A 1 194 ? -1.228 -6.194 14.931 1.00 70.88 194 PRO A C 1
ATOM 1527 O O . PRO A 1 194 ? -1.034 -4.985 14.963 1.00 70.88 194 PRO A O 1
ATOM 1530 N N . ASN A 1 195 ? -0.884 -6.999 15.938 1.00 63.19 195 ASN A N 1
ATOM 1531 C CA . ASN A 1 195 ? -0.253 -6.609 17.198 1.00 63.19 195 ASN A CA 1
ATOM 1532 C C . ASN A 1 195 ? 1.263 -6.874 17.235 1.00 63.19 195 ASN A C 1
ATOM 1534 O O . ASN A 1 195 ? 1.862 -6.800 18.306 1.00 63.19 195 ASN A O 1
ATOM 1538 N N . TYR A 1 196 ? 1.887 -7.208 16.104 1.00 62.22 196 TYR A N 1
ATOM 1539 C CA . TYR A 1 196 ? 3.319 -7.486 16.063 1.00 62.22 196 TYR A CA 1
ATOM 1540 C C . TYR A 1 196 ? 4.164 -6.244 16.388 1.00 62.22 196 TYR A C 1
ATOM 1542 O O . TYR A 1 196 ? 4.020 -5.206 15.740 1.00 62.22 196 TYR A O 1
ATOM 1550 N N . SER A 1 197 ? 5.086 -6.377 17.350 1.00 52.75 197 SER A N 1
ATOM 1551 C CA . SER A 1 197 ? 6.083 -5.361 17.701 1.00 52.75 197 SER A CA 1
ATOM 1552 C C . SER A 1 197 ? 7.482 -5.985 17.790 1.00 52.75 197 SER A C 1
ATOM 1554 O O . SER A 1 197 ? 7.791 -6.622 18.794 1.00 52.75 197 SER A O 1
ATOM 1556 N N . PRO A 1 198 ? 8.350 -5.837 16.775 1.00 52.59 198 PRO A N 1
ATOM 1557 C CA . PRO A 1 198 ? 9.691 -6.392 16.806 1.00 52.59 198 PRO A CA 1
ATOM 1558 C C . PRO A 1 198 ? 10.628 -5.599 17.722 1.00 52.59 198 PRO A C 1
ATOM 1560 O O . PRO A 1 198 ? 10.721 -4.373 17.634 1.00 52.59 198 PRO A O 1
ATOM 1563 N N . ASP A 1 199 ? 11.420 -6.327 18.508 1.00 44.41 199 ASP A N 1
ATOM 1564 C CA . ASP A 1 199 ? 12.648 -5.805 19.102 1.00 44.41 199 ASP A CA 1
ATOM 1565 C C . ASP A 1 199 ? 13.708 -5.574 18.011 1.00 44.41 199 ASP A C 1
ATOM 1567 O O . ASP A 1 199 ? 14.007 -6.444 17.187 1.00 44.41 199 ASP A O 1
ATOM 1571 N N . ILE A 1 200 ? 14.317 -4.387 18.026 1.00 43.78 200 ILE A N 1
ATOM 1572 C CA . ILE A 1 200 ? 15.161 -3.816 16.956 1.00 43.78 200 ILE A CA 1
ATOM 1573 C C . ILE A 1 200 ? 16.417 -4.676 16.657 1.00 43.78 200 ILE A C 1
ATOM 1575 O O . ILE A 1 200 ? 17.040 -4.547 15.603 1.00 43.78 200 ILE A O 1
ATOM 1579 N N . HIS A 1 201 ? 16.785 -5.601 17.549 1.00 41.34 201 HIS A N 1
ATOM 1580 C CA . HIS A 1 201 ? 18.050 -6.342 17.502 1.00 41.34 201 HIS A CA 1
ATOM 1581 C C . HIS A 1 201 ? 17.960 -7.799 16.996 1.00 41.34 201 HIS A C 1
ATOM 1583 O O . HIS A 1 201 ? 18.996 -8.451 16.871 1.00 41.34 201 HIS A O 1
ATOM 1589 N N . GLY A 1 202 ? 16.771 -8.319 16.658 1.00 44.78 202 GLY A N 1
ATOM 1590 C CA . GLY A 1 202 ? 16.553 -9.764 16.446 1.00 44.78 202 GLY A CA 1
ATOM 1591 C C . GLY A 1 202 ? 16.350 -10.278 15.010 1.00 44.78 202 GLY A C 1
ATOM 1592 O O . GLY A 1 202 ? 16.031 -11.452 14.840 1.00 44.78 202 GLY A O 1
ATOM 1593 N N . TYR A 1 203 ? 16.483 -9.458 13.961 1.00 53.34 203 TYR A N 1
ATOM 1594 C CA . TYR A 1 203 ? 16.004 -9.860 12.626 1.00 53.34 203 TYR A CA 1
ATOM 1595 C C . TYR A 1 203 ? 16.865 -10.921 11.899 1.00 53.34 203 TYR A C 1
ATOM 1597 O O . TYR A 1 203 ? 18.049 -10.651 11.629 1.00 53.34 203 TYR A O 1
ATOM 1605 N N . PRO A 1 204 ? 16.274 -12.047 11.431 1.00 47.03 204 PRO A N 1
ATOM 1606 C CA . PRO A 1 204 ? 16.873 -12.897 10.401 1.00 47.03 204 PRO A CA 1
ATOM 1607 C C . PRO A 1 204 ? 16.986 -12.151 9.058 1.00 47.03 204 PRO A C 1
ATOM 1609 O O . PRO A 1 204 ? 16.183 -11.273 8.741 1.00 47.03 204 PRO A O 1
ATOM 1612 N N . ALA A 1 205 ? 18.001 -12.485 8.253 1.00 45.22 205 ALA A N 1
ATOM 1613 C CA . ALA A 1 205 ? 18.412 -11.716 7.067 1.00 45.22 205 ALA A CA 1
ATOM 1614 C C . ALA A 1 205 ? 17.304 -11.496 6.011 1.00 45.22 205 ALA A C 1
ATOM 1616 O O . ALA A 1 205 ? 17.311 -10.487 5.311 1.00 45.22 205 ALA A O 1
ATOM 1617 N N . THR A 1 206 ? 16.323 -12.394 5.927 1.00 45.28 206 THR A N 1
ATOM 1618 C CA . THR A 1 206 ? 15.168 -12.305 5.017 1.00 45.28 206 THR A CA 1
ATOM 1619 C C . THR A 1 206 ? 14.179 -11.211 5.412 1.00 45.28 206 THR A C 1
ATOM 1621 O O . THR A 1 206 ? 13.612 -10.549 4.545 1.00 45.28 206 THR A O 1
ATOM 1624 N N . ILE A 1 207 ? 14.033 -10.951 6.713 1.00 47.88 207 ILE A N 1
ATOM 1625 C CA . ILE A 1 207 ? 13.221 -9.848 7.235 1.00 47.88 207 ILE A CA 1
ATOM 1626 C C . ILE A 1 207 ? 13.953 -8.513 7.054 1.00 47.88 207 ILE A C 1
ATOM 1628 O O . ILE A 1 207 ? 13.316 -7.480 6.884 1.00 47.88 207 ILE A O 1
ATOM 1632 N N . ARG A 1 208 ? 15.291 -8.522 6.969 1.00 48.12 208 ARG A N 1
ATOM 1633 C CA . ARG A 1 208 ? 16.080 -7.291 6.811 1.00 48.12 208 ARG A CA 1
ATOM 1634 C C . ARG A 1 208 ? 15.830 -6.554 5.489 1.00 48.12 208 ARG A C 1
ATOM 1636 O O . ARG A 1 208 ? 15.866 -5.327 5.470 1.00 48.12 208 ARG A O 1
ATOM 1643 N N . HIS A 1 209 ? 15.534 -7.261 4.399 1.00 46.62 209 HIS A N 1
ATOM 1644 C CA . HIS A 1 209 ? 15.123 -6.618 3.142 1.00 46.62 209 HIS A CA 1
ATOM 1645 C C . HIS A 1 209 ? 13.678 -6.117 3.184 1.00 46.62 209 HIS A C 1
ATOM 1647 O O . HIS A 1 209 ? 13.374 -5.079 2.604 1.00 46.62 209 HIS A O 1
ATOM 1653 N N . LEU A 1 210 ? 12.820 -6.807 3.933 1.00 46.53 210 LEU A N 1
ATOM 1654 C CA . LEU A 1 210 ? 11.459 -6.370 4.201 1.00 46.53 210 LEU A CA 1
ATOM 1655 C C . LEU A 1 210 ? 11.400 -5.268 5.277 1.00 46.53 210 LEU A C 1
ATOM 1657 O O . LEU A 1 210 ? 10.346 -4.676 5.415 1.00 46.53 210 LEU A O 1
ATOM 1661 N N . SER A 1 211 ? 12.481 -4.935 6.005 1.00 45.56 211 SER A N 1
ATOM 1662 C CA . SER A 1 211 ? 12.496 -3.985 7.148 1.00 45.56 211 SER A CA 1
ATOM 1663 C C . SER A 1 211 ? 11.786 -2.662 6.888 1.00 45.56 211 SER A C 1
ATOM 1665 O O . SER A 1 211 ? 11.120 -2.120 7.764 1.00 45.56 211 SER A O 1
ATOM 1667 N N . ILE A 1 212 ? 11.948 -2.127 5.678 1.00 48.44 212 ILE A N 1
ATOM 1668 C CA . ILE A 1 212 ? 11.333 -0.863 5.280 1.00 48.44 212 ILE A CA 1
ATOM 1669 C C . ILE A 1 212 ? 9.821 -1.040 5.126 1.00 48.44 212 ILE A C 1
ATOM 1671 O O . ILE A 1 212 ? 9.047 -0.200 5.577 1.00 48.44 212 ILE A O 1
ATOM 1675 N N . MET A 1 213 ? 9.402 -2.178 4.574 1.00 48.53 213 MET A N 1
ATOM 1676 C CA . MET A 1 213 ? 8.007 -2.566 4.585 1.00 48.53 213 MET A CA 1
ATOM 1677 C C . MET A 1 213 ? 7.522 -2.968 5.994 1.00 48.53 213 MET A C 1
ATOM 1679 O O . MET A 1 213 ? 6.375 -2.731 6.331 1.00 48.53 213 MET A O 1
ATOM 1683 N N . PHE A 1 214 ? 8.353 -3.540 6.867 1.00 48.03 214 PHE A N 1
ATOM 1684 C CA . PHE A 1 214 ? 7.981 -3.901 8.246 1.00 48.03 214 PHE A CA 1
ATOM 1685 C C . PHE A 1 214 ? 7.625 -2.664 9.090 1.00 48.03 214 PHE A C 1
ATOM 1687 O O . PHE A 1 214 ? 6.752 -2.741 9.952 1.00 48.03 214 PHE A O 1
ATOM 1694 N N . LEU A 1 215 ? 8.203 -1.498 8.778 1.00 47.62 215 LEU A N 1
ATOM 1695 C CA . LEU A 1 215 ? 7.789 -0.197 9.328 1.00 47.62 215 LEU A CA 1
ATOM 1696 C C . LEU A 1 215 ? 6.387 0.252 8.866 1.00 47.62 215 LEU A C 1
ATOM 1698 O O . LEU A 1 215 ? 5.867 1.248 9.375 1.00 47.62 215 LEU A O 1
ATOM 1702 N N . ILE A 1 216 ? 5.769 -0.451 7.908 1.00 48.22 216 ILE A N 1
ATOM 1703 C CA . ILE A 1 216 ? 4.408 -0.168 7.432 1.00 48.22 216 ILE A CA 1
ATOM 1704 C C . ILE A 1 216 ? 3.367 -0.590 8.470 1.00 48.22 216 ILE A C 1
ATOM 1706 O O . ILE A 1 216 ? 2.369 0.103 8.648 1.00 48.22 216 ILE A O 1
ATOM 1710 N N . VAL A 1 217 ? 3.604 -1.715 9.152 1.00 44.09 217 VAL A N 1
ATOM 1711 C CA . VAL A 1 217 ? 2.678 -2.301 10.140 1.00 44.09 217 VAL A CA 1
ATOM 1712 C C . VAL A 1 217 ? 3.040 -1.874 11.566 1.00 44.09 217 VAL A C 1
ATOM 1714 O O . VAL A 1 217 ? 2.188 -1.868 12.453 1.00 44.09 217 VAL A O 1
ATOM 1717 N N . LEU A 1 218 ? 4.289 -1.458 11.795 1.00 46.91 218 LEU A N 1
ATOM 1718 C CA . LEU A 1 218 ? 4.788 -1.215 13.134 1.00 46.91 218 LEU A CA 1
ATOM 1719 C C . LEU A 1 218 ? 4.438 0.179 13.681 1.00 46.91 218 LEU A C 1
ATOM 1721 O O . LEU A 1 218 ? 5.070 1.186 13.357 1.00 46.91 218 LEU A O 1
ATOM 1725 N N . ASN A 1 219 ? 3.474 0.197 14.600 1.00 50.41 219 ASN A N 1
ATOM 1726 C CA . ASN A 1 219 ? 3.286 1.247 15.599 1.00 50.41 219 ASN A CA 1
ATOM 1727 C C . ASN A 1 219 ? 4.504 1.325 16.545 1.00 50.41 219 ASN A C 1
ATOM 1729 O O . ASN A 1 219 ? 4.426 0.868 17.683 1.00 50.41 219 ASN A O 1
ATOM 1733 N N . ILE A 1 220 ? 5.616 1.938 16.131 1.00 33.38 220 ILE A N 1
ATOM 1734 C CA . ILE A 1 220 ? 6.566 2.495 17.104 1.00 33.38 220 ILE A CA 1
ATOM 1735 C C . ILE A 1 220 ? 6.438 4.010 17.095 1.00 33.38 220 ILE A C 1
ATOM 1737 O O . ILE A 1 220 ? 6.858 4.715 16.178 1.00 33.38 220 ILE A O 1
ATOM 1741 N N . ALA A 1 221 ? 5.821 4.476 18.175 1.00 27.34 221 ALA A N 1
ATOM 1742 C CA . ALA A 1 221 ? 5.806 5.850 18.610 1.00 27.34 221 ALA A CA 1
ATOM 1743 C C . ALA A 1 221 ? 7.239 6.392 18.717 1.00 27.34 221 ALA A C 1
ATOM 1745 O O . ALA A 1 221 ? 7.998 5.997 19.598 1.00 27.34 221 ALA A O 1
ATOM 1746 N N . ILE A 1 222 ? 7.574 7.389 17.901 1.00 30.05 222 ILE A N 1
ATOM 1747 C CA . ILE A 1 222 ? 8.514 8.423 18.340 1.00 30.05 222 ILE A CA 1
ATOM 1748 C C . ILE A 1 222 ? 7.674 9.442 19.113 1.00 30.05 222 ILE A C 1
ATOM 1750 O O . ILE A 1 222 ? 7.268 10.474 18.591 1.00 30.05 222 ILE A O 1
ATOM 1754 N N . ALA A 1 223 ? 7.353 9.087 20.358 1.00 26.55 223 ALA A N 1
ATOM 1755 C CA . ALA A 1 223 ? 6.851 10.004 21.384 1.00 26.55 223 ALA A CA 1
ATOM 1756 C C . ALA A 1 223 ? 7.817 10.101 22.583 1.00 26.55 223 ALA A C 1
ATOM 1758 O O . ALA A 1 223 ? 7.469 10.645 23.623 1.00 26.55 223 ALA A O 1
ATOM 1759 N N . LEU A 1 224 ? 9.051 9.605 22.440 1.00 27.33 224 LEU A N 1
ATOM 1760 C CA . LEU A 1 224 ? 10.130 9.752 23.418 1.00 27.33 224 LEU A CA 1
ATOM 1761 C C . LEU A 1 224 ? 11.441 10.049 22.681 1.00 27.33 224 LEU A C 1
ATOM 1763 O O . LEU A 1 224 ? 12.263 9.164 22.515 1.00 27.33 224 LEU A O 1
ATOM 1767 N N . ILE A 1 225 ? 11.573 11.277 22.174 1.00 28.25 225 ILE A N 1
ATOM 1768 C CA . ILE A 1 225 ? 12.788 12.121 22.168 1.00 28.25 225 ILE A CA 1
ATOM 1769 C C . ILE A 1 225 ? 12.251 13.546 21.970 1.00 28.25 225 ILE A C 1
ATOM 1771 O O . ILE A 1 225 ? 12.118 14.041 20.854 1.00 28.25 225 ILE A O 1
ATOM 1775 N N . SER A 1 226 ? 11.787 14.134 23.068 1.00 26.06 226 SER A N 1
ATOM 1776 C CA . SER A 1 226 ? 11.724 15.577 23.356 1.00 26.06 226 SER A CA 1
ATOM 1777 C C . SER A 1 226 ? 11.219 15.721 24.795 1.00 26.06 226 SER A C 1
ATOM 1779 O O . SER A 1 226 ? 10.094 16.149 25.047 1.00 26.06 226 SER A O 1
ATOM 1781 N N . ILE A 1 227 ? 12.051 15.249 25.725 1.00 34.06 227 ILE A N 1
ATOM 1782 C CA . ILE A 1 227 ? 12.400 16.025 26.918 1.00 34.06 227 ILE A CA 1
ATOM 1783 C C . ILE A 1 227 ? 13.761 16.635 26.595 1.00 34.06 227 ILE A C 1
ATOM 1785 O O . ILE A 1 227 ? 14.580 15.884 26.011 1.00 34.06 227 ILE A O 1
#

pLDDT: mean 79.89, std 18.71, range [26.06, 96.88]

Sequence (227 aa):
TNPPFGARFTGKELSQEAPYKYPLLWHLFEHHNFNFDSEILFVDRCIALLKPGGKLLAIVPDSAISSTGLNATFRQQLTSSGLVRIRAAIELPGVTFAQAGTRTKTSMIYLEKLEKLERGDELHRQIESDYTFMATSKSIGFDVIIKRGATLKIDAGHNDLIDILRLYQNPQIALGQKEYQIVSYEPSCVAIAPNYSPDIHGYPATIRHLSIMFLIVLNIAIALISI

Radius of gyration: 18.65 Å; chains: 1; bounding box: 40×48×57 Å

Foldseek 3Di:
DEWDWDDKDFLVVCQVPDDLQQVQCNVVSVVRPDIDIRQLSVVRRVLSVADAQGKDKYKAFLCLQQPDDPSLSSLCSQLPVLQKDWAEKEWDQLQPCVLVPGSGTIIITMITGHDPDDPPPPPPVPPDDQWYKYFYDPDQQWGWDADPNHTDIDRDDDGCVVVSVVLSPDPPPDCPVNQKDFSDLVRGMIIGGLPDDDDPPDDDPSVVVCVSVVSSSDPDDPPPDDD

Secondary structure (DSSP, 8-state):
-----S-EEEHHHHGGGTTTS-TTTGGGTT-TT-EEEHHHHHHHHHHHHSPTT-EEEEEEEHHHHH-STHHHHHHHHHHHSSSEEEEEEEEE-TTTTGGGT----EEEEEEEEPP---TT-GGGGTTS-S-EEEEE-S-EEEEEEEETTEEEEEEEEEEHHHHHHHHHT-TT---TT-SEEEEETTTEEEEE-TT----TT---HHHHHHHHHHHHH------SS--